Protein AF-A0A1B7SHD3-F1 (afdb_monomer_lite)

Foldseek 3Di:
DVLVVLVVLLVVLVVVLLVLLLVLLVLLQVLLVDDDPVSVVSVVVSLVSLLVSLLSVLVSVLSVVVSVLVVVCVVCVVLVPDPDRDPVNLLSLLQLLLCVVVDDDPVSVVVNVVSCVVVHDVSSVCSNVDRDDPVSVCSRPVPPSNVLSVVLVVLSCVLSVRDNDPPPPDDDDDDDDPDPPPPPSPVSSVVSVVVSVVVVD

pLDDT: mean 82.9, std 15.31, range [30.14, 94.62]

Structure (mmCIF, N/CA/C/O backbone):
data_AF-A0A1B7SHD3-F1
#
_entry.id   AF-A0A1B7SHD3-F1
#
loop_
_atom_site.group_PDB
_atom_site.id
_atom_site.type_symbol
_atom_site.label_atom_id
_atom_site.label_alt_id
_atom_site.label_comp_id
_atom_site.label_asym_id
_atom_site.label_entity_id
_atom_site.label_seq_id
_atom_site.pdbx_PDB_ins_code
_atom_site.Cartn_x
_atom_site.Cartn_y
_atom_site.Cartn_z
_atom_site.occupancy
_atom_site.B_iso_or_equiv
_atom_site.auth_seq_id
_atom_site.auth_comp_id
_atom_site.auth_asym_id
_atom_site.auth_atom_id
_atom_site.pdbx_PDB_model_num
ATOM 1 N N . MET A 1 1 ? -5.365 13.499 12.960 1.00 60.06 1 MET A N 1
ATOM 2 C CA . MET A 1 1 ? -3.901 13.493 13.216 1.00 60.06 1 MET A CA 1
ATOM 3 C C . MET A 1 1 ? -3.223 12.272 12.596 1.00 60.06 1 MET A C 1
ATOM 5 O O . MET A 1 1 ? -2.393 12.468 11.719 1.00 60.06 1 MET A O 1
ATOM 9 N N . THR A 1 2 ? -3.563 11.037 12.994 1.00 77.75 2 THR A N 1
ATOM 10 C CA . THR A 1 2 ? -2.946 9.818 12.424 1.00 77.75 2 THR A CA 1
ATOM 11 C C . THR A 1 2 ? -3.334 9.596 10.958 1.00 77.75 2 THR A C 1
ATOM 13 O O . THR A 1 2 ? -2.436 9.497 10.130 1.00 77.75 2 THR A O 1
ATOM 16 N N . SER A 1 3 ? -4.632 9.662 10.615 1.00 81.81 3 SER A N 1
ATOM 17 C CA . SER A 1 3 ? -5.112 9.548 9.219 1.00 81.81 3 SER A CA 1
ATOM 18 C C . SER A 1 3 ? -4.433 10.561 8.277 1.00 81.81 3 SER A C 1
ATOM 20 O O . SER A 1 3 ? -3.824 10.173 7.287 1.00 81.81 3 SER A O 1
ATOM 22 N N . SER A 1 4 ? -4.366 11.846 8.645 1.00 86.62 4 SER A N 1
ATOM 23 C CA . SER A 1 4 ? -3.703 12.877 7.823 1.00 86.62 4 SER A CA 1
ATOM 24 C C . SER A 1 4 ? -2.216 12.591 7.550 1.00 86.62 4 SER A C 1
ATOM 26 O O . SER A 1 4 ? -1.704 12.911 6.480 1.00 86.62 4 SER A O 1
ATOM 28 N N . LYS A 1 5 ? -1.499 11.970 8.498 1.00 87.62 5 LYS A N 1
ATOM 29 C CA . LYS A 1 5 ? -0.088 11.592 8.313 1.00 87.62 5 LYS A CA 1
ATOM 30 C C . LYS A 1 5 ? 0.077 10.342 7.456 1.00 87.62 5 LYS A C 1
ATOM 32 O O . LYS A 1 5 ? 1.035 10.275 6.685 1.00 87.62 5 LYS A O 1
ATOM 37 N N . LEU A 1 6 ? -0.854 9.393 7.556 1.00 86.94 6 LEU A N 1
ATOM 38 C CA . LEU A 1 6 ? -0.939 8.250 6.646 1.00 86.94 6 LEU A CA 1
ATOM 39 C C . LEU A 1 6 ? -1.174 8.737 5.212 1.00 86.94 6 LEU A C 1
ATOM 41 O O . LEU A 1 6 ? -0.384 8.421 4.327 1.00 86.94 6 LEU A O 1
ATOM 45 N N . GLN A 1 7 ? -2.159 9.614 5.005 1.00 90.38 7 GLN A N 1
ATOM 46 C CA . GLN A 1 7 ? -2.444 10.227 3.704 1.00 90.38 7 GLN A CA 1
ATOM 47 C C . GLN A 1 7 ? -1.241 11.003 3.148 1.00 90.38 7 GLN A C 1
ATOM 49 O O . GLN A 1 7 ? -0.892 10.850 1.977 1.00 90.38 7 GLN A O 1
ATOM 54 N N . PHE A 1 8 ? -0.537 11.774 3.984 1.00 91.44 8 PHE A N 1
ATOM 55 C CA . PHE A 1 8 ? 0.692 12.456 3.569 1.00 91.44 8 PHE A CA 1
ATOM 56 C C . PHE A 1 8 ? 1.788 11.472 3.130 1.00 91.44 8 PHE A C 1
ATOM 58 O O . PHE A 1 8 ? 2.447 11.685 2.110 1.00 91.44 8 PHE A O 1
ATOM 65 N N . LYS A 1 9 ? 1.987 10.374 3.874 1.00 90.38 9 LYS A N 1
ATOM 66 C CA . LYS A 1 9 ? 2.952 9.322 3.522 1.00 90.38 9 LYS A CA 1
ATOM 67 C C . LYS A 1 9 ? 2.580 8.652 2.196 1.00 90.38 9 LYS A C 1
ATOM 69 O O . LYS A 1 9 ? 3.465 8.511 1.355 1.00 90.38 9 LYS A O 1
ATOM 74 N N . ILE A 1 10 ? 1.302 8.320 1.994 1.00 91.69 10 ILE A N 1
ATOM 75 C CA . ILE A 1 10 ? 0.767 7.770 0.739 1.00 91.69 10 ILE A CA 1
ATOM 76 C C . ILE A 1 10 ? 1.059 8.723 -0.422 1.00 91.69 10 ILE A C 1
ATOM 78 O O . ILE A 1 10 ? 1.639 8.312 -1.425 1.00 91.69 10 ILE A O 1
ATOM 82 N N . GLY A 1 11 ? 0.718 10.008 -0.277 1.00 92.44 11 GLY A N 1
ATOM 83 C CA . GLY A 1 11 ? 0.969 11.021 -1.302 1.00 92.44 11 GLY A CA 1
ATOM 84 C C . GLY A 1 11 ? 2.453 11.129 -1.653 1.00 92.44 11 GLY A C 1
ATOM 85 O O . GLY A 1 11 ? 2.820 11.094 -2.825 1.00 92.44 11 GLY A O 1
ATOM 86 N N . LYS A 1 12 ? 3.327 11.161 -0.640 1.00 93.19 12 LYS A N 1
ATOM 87 C CA . LYS A 1 12 ? 4.780 11.189 -0.842 1.00 93.19 12 LYS A CA 1
ATOM 88 C C . LYS A 1 12 ? 5.290 9.946 -1.578 1.00 93.19 12 LYS A C 1
ATOM 90 O O . LYS A 1 12 ? 6.115 10.090 -2.474 1.00 93.19 12 LYS A O 1
ATOM 95 N N . MET A 1 13 ? 4.827 8.751 -1.208 1.00 92.38 13 MET A N 1
ATOM 96 C CA . MET A 1 13 ? 5.234 7.504 -1.867 1.00 92.38 13 MET A CA 1
ATOM 97 C C . MET A 1 13 ? 4.776 7.468 -3.325 1.00 92.38 13 MET A C 1
ATOM 99 O O . MET A 1 13 ? 5.599 7.227 -4.199 1.00 92.38 13 MET A O 1
ATOM 103 N N . LYS A 1 14 ? 3.518 7.830 -3.608 1.00 92.25 14 LYS A N 1
ATOM 104 C CA . LYS A 1 14 ? 2.998 7.935 -4.982 1.00 92.25 14 LYS A CA 1
ATOM 105 C C . LYS A 1 14 ? 3.833 8.888 -5.842 1.00 92.25 14 LYS A C 1
ATOM 107 O O . LYS A 1 14 ? 4.182 8.544 -6.968 1.00 92.25 14 LYS A O 1
ATOM 112 N N . SER A 1 15 ? 4.205 10.053 -5.309 1.00 92.25 15 SER A N 1
ATOM 113 C CA . SER A 1 15 ? 5.055 11.017 -6.023 1.00 92.25 15 SER A CA 1
ATOM 114 C C . SER A 1 15 ? 6.471 10.493 -6.278 1.00 92.25 15 SER A C 1
ATOM 116 O O . SER A 1 15 ? 7.028 10.725 -7.348 1.00 92.25 15 SER A O 1
ATOM 118 N N . ILE A 1 16 ? 7.057 9.769 -5.319 1.00 92.75 16 ILE A N 1
ATOM 119 C CA . ILE A 1 16 ? 8.378 9.146 -5.485 1.00 92.75 16 ILE A CA 1
ATOM 120 C C . ILE A 1 16 ? 8.316 8.024 -6.526 1.00 92.75 16 ILE A C 1
ATOM 122 O O . ILE A 1 16 ? 9.158 8.000 -7.419 1.00 92.75 16 ILE A O 1
ATOM 126 N N . ASN A 1 17 ? 7.310 7.147 -6.466 1.00 92.44 17 ASN A N 1
ATOM 127 C CA . ASN A 1 17 ? 7.124 6.066 -7.438 1.00 92.44 17 ASN A CA 1
ATOM 128 C C . ASN A 1 17 ? 6.946 6.624 -8.852 1.00 92.44 17 ASN A C 1
ATOM 130 O O . ASN A 1 17 ? 7.601 6.150 -9.774 1.00 92.44 17 ASN A O 1
ATOM 134 N N . LYS A 1 18 ? 6.155 7.694 -9.011 1.00 90.19 18 LYS A N 1
ATOM 135 C CA . LYS A 1 18 ? 6.003 8.444 -10.272 1.00 90.19 18 LYS A CA 1
ATOM 136 C C . LYS A 1 18 ? 7.359 8.893 -10.833 1.00 90.19 18 LYS A C 1
ATOM 138 O O . LYS A 1 18 ? 7.641 8.660 -12.005 1.00 90.19 18 LYS A O 1
ATOM 143 N N . ALA A 1 19 ? 8.225 9.473 -10.001 1.00 90.88 19 ALA A N 1
ATOM 144 C CA . ALA A 1 19 ? 9.563 9.886 -10.426 1.00 90.88 19 ALA A CA 1
ATOM 145 C C . ALA A 1 19 ? 10.487 8.697 -10.759 1.00 90.88 19 ALA A C 1
ATOM 147 O O . ALA A 1 19 ? 11.233 8.756 -11.735 1.00 90.88 19 ALA A O 1
ATOM 148 N N . ILE A 1 20 ? 10.432 7.611 -9.976 1.00 90.56 20 ILE A N 1
ATOM 149 C CA . ILE A 1 20 ? 11.233 6.400 -10.215 1.00 90.56 20 ILE A CA 1
ATOM 150 C C . ILE A 1 20 ? 10.822 5.736 -11.531 1.00 90.56 20 ILE A C 1
ATOM 152 O O . ILE A 1 20 ? 11.695 5.414 -12.326 1.00 90.56 20 ILE A O 1
ATOM 156 N N . LEU A 1 21 ? 9.524 5.570 -11.787 1.00 89.62 21 LEU A N 1
ATOM 157 C CA . LEU A 1 21 ? 9.006 4.975 -13.023 1.00 89.62 21 LEU A CA 1
ATOM 158 C C . LEU A 1 21 ? 9.433 5.761 -14.262 1.00 89.62 21 LEU A C 1
ATOM 160 O O . LEU A 1 21 ? 9.879 5.173 -15.243 1.00 89.62 21 LEU A O 1
ATOM 164 N N . PHE A 1 22 ? 9.383 7.089 -14.183 1.00 88.50 22 PHE A N 1
ATOM 165 C CA . PHE A 1 22 ? 9.875 7.946 -15.256 1.00 88.50 22 PHE A CA 1
ATOM 166 C C . PHE A 1 22 ? 11.383 7.790 -15.501 1.00 88.50 22 PHE A C 1
ATOM 168 O O . PHE A 1 22 ? 11.846 7.838 -16.638 1.00 88.50 22 PHE A O 1
ATOM 175 N N . GLN A 1 23 ? 12.176 7.592 -14.446 1.00 90.12 23 GLN A N 1
ATOM 176 C CA . GLN A 1 23 ? 13.598 7.302 -14.614 1.00 90.12 23 GLN A CA 1
ATOM 177 C C . GLN A 1 23 ? 13.823 5.894 -15.183 1.00 90.12 23 GLN A C 1
ATOM 179 O O . GLN A 1 23 ? 14.701 5.712 -16.019 1.00 90.12 23 GLN A O 1
ATOM 184 N N . LEU A 1 24 ? 13.016 4.911 -14.778 1.00 91.19 24 LEU A N 1
ATOM 185 C CA . LEU A 1 24 ? 13.103 3.538 -15.273 1.00 91.19 24 LEU A CA 1
ATOM 186 C C . LEU A 1 24 ? 12.822 3.443 -16.768 1.00 91.19 24 LEU A C 1
ATOM 188 O O . LEU A 1 24 ? 13.548 2.737 -17.460 1.00 91.19 24 LEU A O 1
ATOM 192 N N . SER A 1 25 ? 11.833 4.172 -17.289 1.00 88.50 25 SER A N 1
ATOM 193 C CA . SER A 1 25 ? 11.566 4.181 -18.732 1.00 88.50 25 SER A CA 1
ATOM 194 C C . SER A 1 25 ? 12.747 4.746 -19.530 1.00 88.50 25 SER A C 1
ATOM 196 O O . SER A 1 25 ? 13.097 4.213 -20.585 1.00 88.50 25 SER A O 1
ATOM 198 N N . LYS A 1 26 ? 13.434 5.768 -19.002 1.00 89.25 26 LYS A N 1
ATOM 199 C CA . LYS A 1 26 ? 14.674 6.298 -19.593 1.00 89.25 26 LYS A CA 1
ATOM 200 C C . LYS A 1 26 ? 15.826 5.300 -19.528 1.00 89.25 26 LYS A C 1
ATOM 202 O O . LYS A 1 26 ? 16.501 5.109 -20.538 1.00 89.25 26 LYS A O 1
ATOM 207 N N . ASP A 1 27 ? 16.035 4.675 -18.370 1.00 88.94 27 ASP A N 1
ATOM 208 C CA . ASP A 1 27 ? 17.089 3.679 -18.158 1.00 88.94 27 ASP A CA 1
ATOM 209 C C . ASP A 1 27 ? 16.891 2.483 -19.110 1.00 88.94 27 ASP A C 1
ATOM 211 O O . ASP A 1 27 ? 17.827 2.081 -19.795 1.00 88.94 27 ASP A O 1
ATOM 215 N N . LEU A 1 28 ? 15.660 1.975 -19.245 1.00 89.56 28 LEU A N 1
ATOM 216 C CA . LEU A 1 28 ? 15.312 0.872 -20.151 1.00 89.56 28 LEU A CA 1
ATOM 217 C C . LEU A 1 28 ? 15.505 1.234 -21.631 1.00 89.56 28 LEU A C 1
ATOM 219 O O . LEU A 1 28 ? 15.986 0.415 -22.412 1.00 89.56 28 LEU A O 1
ATOM 223 N N . ARG A 1 29 ? 15.183 2.470 -22.029 1.00 87.44 29 ARG A N 1
ATOM 224 C CA . ARG A 1 29 ? 15.405 2.963 -23.399 1.00 87.44 29 ARG A CA 1
ATOM 225 C C . ARG A 1 29 ? 16.887 3.172 -23.725 1.00 87.44 29 ARG A C 1
ATOM 227 O O . ARG A 1 29 ? 17.280 3.102 -24.888 1.00 87.44 29 ARG A O 1
ATOM 234 N N . ALA A 1 30 ? 17.711 3.480 -22.727 1.00 87.12 30 ALA A N 1
ATOM 235 C CA . ALA A 1 30 ? 19.162 3.498 -22.892 1.00 87.12 30 ALA A CA 1
ATOM 236 C C . ALA A 1 30 ? 19.706 2.067 -22.993 1.00 87.12 30 ALA A C 1
ATOM 238 O O . ALA A 1 30 ? 20.517 1.781 -23.871 1.00 87.12 30 ALA A O 1
ATOM 239 N N . LEU A 1 31 ? 19.194 1.168 -22.149 1.00 86.94 31 LEU A N 1
ATOM 240 C CA . LEU A 1 31 ? 19.581 -0.236 -22.094 1.00 86.94 31 LEU A CA 1
ATOM 241 C C . LEU A 1 31 ? 19.298 -0.982 -23.403 1.00 86.94 31 LEU A C 1
ATOM 243 O O . LEU A 1 31 ? 20.134 -1.775 -23.821 1.00 86.94 31 LEU A O 1
ATOM 247 N N . SER A 1 32 ? 18.186 -0.697 -24.091 1.00 84.31 32 SER A N 1
ATOM 248 C CA . SER A 1 32 ? 17.863 -1.330 -25.383 1.00 84.31 32 SER A CA 1
ATOM 249 C C . SER A 1 32 ? 18.894 -1.064 -26.488 1.00 84.31 32 SER A C 1
ATOM 251 O O . SER A 1 32 ? 18.932 -1.775 -27.489 1.00 84.31 32 SER A O 1
ATOM 253 N N . LYS A 1 33 ? 19.756 -0.054 -26.317 1.00 83.62 33 LYS A N 1
ATOM 254 C CA . LYS A 1 33 ? 20.841 0.282 -27.251 1.00 83.62 33 LYS A CA 1
ATOM 255 C C . LYS A 1 33 ? 22.167 -0.399 -26.897 1.00 83.62 33 LYS A C 1
ATOM 257 O O . LYS A 1 33 ? 23.106 -0.337 -27.688 1.00 83.62 33 LYS A O 1
ATOM 262 N N . THR A 1 34 ? 22.252 -1.026 -25.726 1.00 79.50 34 THR A N 1
ATOM 263 C CA . THR A 1 34 ? 23.456 -1.672 -25.191 1.00 79.50 34 THR A CA 1
ATOM 264 C C . THR A 1 34 ? 23.333 -3.190 -25.335 1.00 79.50 34 THR A C 1
ATOM 266 O O . THR A 1 34 ? 22.289 -3.764 -25.050 1.00 79.50 34 THR A O 1
ATOM 269 N N . GLY A 1 35 ? 24.402 -3.867 -25.765 1.00 76.19 35 GLY A N 1
ATOM 270 C CA . GLY A 1 35 ? 24.436 -5.328 -25.911 1.00 76.19 35 GLY A CA 1
ATOM 271 C C . GLY A 1 35 ? 25.500 -6.005 -25.040 1.00 76.19 35 GLY A C 1
ATOM 272 O O . GLY A 1 35 ? 26.418 -5.361 -24.535 1.00 76.19 35 GLY A O 1
ATOM 273 N N . GLY A 1 36 ? 25.404 -7.330 -24.901 1.00 77.81 36 GLY A N 1
ATOM 274 C CA . GLY A 1 36 ? 26.408 -8.165 -24.224 1.00 77.81 36 GLY A CA 1
ATOM 275 C C . GLY A 1 36 ? 26.281 -8.200 -22.696 1.00 77.81 36 GLY A C 1
ATOM 276 O O . GLY A 1 36 ? 25.244 -7.863 -22.143 1.00 77.81 36 GLY A O 1
ATOM 277 N N . ALA A 1 37 ? 27.347 -8.592 -21.989 1.00 74.94 37 ALA A N 1
ATOM 278 C CA . ALA A 1 37 ? 27.330 -8.805 -20.531 1.00 74.94 37 ALA A CA 1
ATOM 279 C C . ALA A 1 37 ? 26.971 -7.552 -19.698 1.00 74.94 37 ALA A C 1
ATOM 281 O O . ALA A 1 37 ? 26.559 -7.657 -18.542 1.00 74.94 37 ALA A O 1
ATOM 282 N N . GLN A 1 38 ? 27.123 -6.356 -20.276 1.00 81.06 38 GLN A N 1
ATOM 283 C CA . GLN A 1 38 ? 26.692 -5.108 -19.649 1.00 81.06 38 GLN A CA 1
ATOM 284 C C . GLN A 1 38 ? 25.159 -5.002 -19.578 1.00 81.06 38 GLN A C 1
ATOM 286 O O . GLN A 1 38 ? 24.636 -4.492 -18.586 1.00 81.06 38 GLN A O 1
ATOM 291 N N . PHE A 1 39 ? 24.448 -5.545 -20.573 1.00 86.44 39 PHE A N 1
ATOM 292 C CA . PHE A 1 39 ? 22.987 -5.550 -20.622 1.00 86.44 39 PHE A CA 1
ATOM 293 C C . PHE A 1 39 ? 22.390 -6.325 -19.444 1.00 86.44 39 PHE A C 1
ATOM 295 O O . PHE A 1 39 ? 21.555 -5.794 -18.716 1.00 86.44 39 PHE A O 1
ATOM 302 N N . ASP A 1 40 ? 22.870 -7.546 -19.196 1.00 84.62 40 ASP A N 1
ATOM 303 C CA . ASP A 1 40 ? 22.327 -8.410 -18.138 1.00 84.62 40 ASP A CA 1
ATOM 304 C C . ASP A 1 40 ? 22.480 -7.779 -16.748 1.00 84.62 40 ASP A C 1
ATOM 306 O O . ASP A 1 40 ? 21.567 -7.822 -15.917 1.00 84.62 40 ASP A O 1
ATOM 310 N N . ARG A 1 41 ? 23.623 -7.127 -16.502 1.00 87.62 41 ARG A N 1
ATOM 311 C CA . ARG A 1 41 ? 23.884 -6.424 -15.243 1.00 87.62 41 ARG A CA 1
ATOM 312 C C . ARG A 1 41 ? 22.937 -5.241 -15.050 1.00 87.62 41 ARG A C 1
ATOM 314 O O . ARG A 1 41 ? 22.373 -5.077 -13.968 1.00 87.62 41 ARG A O 1
ATOM 321 N N . GLU A 1 42 ? 22.779 -4.401 -16.065 1.00 87.50 42 GLU A N 1
ATOM 322 C CA . GLU A 1 42 ? 21.913 -3.221 -15.991 1.00 87.50 42 GLU A CA 1
ATOM 323 C C . GLU A 1 42 ? 20.427 -3.606 -15.924 1.00 87.50 42 GLU A C 1
ATOM 325 O O . GLU A 1 42 ? 19.664 -2.994 -15.169 1.00 87.50 42 GLU A O 1
ATOM 330 N N . LEU A 1 43 ? 20.025 -4.682 -16.605 1.00 89.75 43 LEU A N 1
ATOM 331 C CA . LEU A 1 43 ? 18.685 -5.252 -16.504 1.00 89.75 43 LEU A CA 1
ATOM 332 C C . LEU A 1 43 ? 18.394 -5.742 -15.083 1.00 89.75 43 LEU A C 1
ATOM 334 O O . LEU A 1 43 ? 17.338 -5.433 -14.531 1.00 89.75 43 LEU A O 1
ATOM 338 N N . MET A 1 44 ? 19.336 -6.450 -14.453 1.00 89.31 44 MET A N 1
ATOM 339 C CA . MET A 1 44 ? 19.197 -6.895 -13.064 1.00 89.31 44 MET A CA 1
ATOM 340 C C . MET A 1 44 ? 19.018 -5.708 -12.107 1.00 89.31 44 MET A C 1
ATOM 342 O O . MET A 1 44 ? 18.109 -5.713 -11.276 1.00 89.31 44 MET A O 1
ATOM 346 N N . LEU A 1 45 ? 19.832 -4.656 -12.247 1.00 91.06 45 LEU A N 1
ATOM 347 C CA . LEU A 1 45 ? 19.700 -3.437 -11.438 1.00 91.06 45 LEU A CA 1
ATOM 348 C C . LEU A 1 45 ? 18.343 -2.753 -11.650 1.00 91.06 45 LEU A C 1
ATOM 350 O O . LEU A 1 45 ? 17.738 -2.249 -10.702 1.00 91.06 45 LEU A O 1
ATOM 354 N N . THR A 1 46 ? 17.847 -2.764 -12.884 1.00 91.75 46 THR A N 1
ATOM 355 C CA . THR A 1 46 ? 16.539 -2.208 -13.233 1.00 91.75 46 THR A CA 1
ATOM 356 C C . THR A 1 46 ? 15.404 -3.022 -12.611 1.00 91.75 46 THR A C 1
ATOM 358 O O . THR A 1 46 ? 14.511 -2.440 -11.995 1.00 91.75 46 THR A O 1
ATOM 361 N N . LYS A 1 47 ? 15.478 -4.359 -12.646 1.00 92.06 47 LYS A N 1
ATOM 362 C CA . LYS A 1 47 ? 14.527 -5.246 -11.955 1.00 92.06 47 LYS A CA 1
ATOM 363 C C . LYS A 1 47 ? 14.493 -4.991 -10.445 1.00 92.06 47 LYS A C 1
ATOM 365 O O . LYS A 1 47 ? 13.411 -4.938 -9.872 1.00 92.06 47 LYS A O 1
ATOM 370 N N . VAL A 1 48 ? 15.637 -4.732 -9.803 1.00 92.88 48 VAL A N 1
ATOM 371 C CA . VAL A 1 48 ? 15.685 -4.363 -8.371 1.00 92.88 48 VAL A CA 1
ATOM 372 C C . VAL A 1 48 ? 14.948 -3.046 -8.099 1.00 92.88 48 VAL A C 1
ATOM 374 O O . VAL A 1 48 ? 14.207 -2.934 -7.120 1.00 92.88 48 VAL A O 1
ATOM 377 N N . LYS A 1 49 ? 15.107 -2.038 -8.965 1.00 92.75 49 LYS A N 1
ATOM 378 C CA . LYS A 1 49 ? 14.364 -0.774 -8.843 1.00 92.75 49 LYS A CA 1
ATOM 379 C C . LYS A 1 49 ? 12.856 -0.978 -9.053 1.00 92.75 49 LYS A C 1
ATOM 381 O O . LYS A 1 49 ? 12.073 -0.378 -8.321 1.00 92.75 49 LYS A O 1
ATOM 386 N N . ILE A 1 50 ? 12.450 -1.834 -9.993 1.00 93.44 50 ILE A N 1
ATOM 387 C CA . ILE A 1 50 ? 11.039 -2.203 -10.204 1.00 93.44 50 ILE A CA 1
ATOM 388 C C . ILE A 1 50 ? 10.486 -2.932 -8.975 1.00 93.44 50 ILE A C 1
ATOM 390 O O . ILE A 1 50 ? 9.416 -2.571 -8.496 1.00 93.44 50 ILE A O 1
ATOM 394 N N . ALA A 1 51 ? 11.233 -3.875 -8.393 1.00 92.12 51 ALA A N 1
ATOM 395 C CA . ALA A 1 51 ? 10.840 -4.581 -7.170 1.00 92.12 51 ALA A CA 1
ATOM 396 C C . ALA A 1 51 ? 10.568 -3.621 -6.009 1.00 92.12 51 ALA A C 1
ATOM 398 O O . ALA A 1 51 ? 9.624 -3.807 -5.241 1.00 92.12 51 ALA A O 1
ATOM 399 N N . LYS A 1 52 ? 11.355 -2.545 -5.905 1.00 92.12 52 LYS A N 1
ATOM 400 C CA . LYS A 1 52 ? 11.084 -1.477 -4.944 1.00 92.12 52 LYS A CA 1
ATOM 401 C C . LYS A 1 52 ? 9.742 -0.787 -5.217 1.00 92.12 52 LYS A C 1
ATOM 403 O O . LYS A 1 52 ? 8.979 -0.620 -4.275 1.00 92.12 52 LYS A O 1
ATOM 408 N N . VAL A 1 53 ? 9.445 -0.421 -6.467 1.00 92.75 53 VAL A N 1
ATOM 409 C CA . VAL A 1 53 ? 8.157 0.205 -6.832 1.00 92.75 53 VAL A CA 1
ATOM 410 C C . VAL A 1 53 ? 6.987 -0.730 -6.527 1.00 92.75 53 VAL A C 1
ATOM 412 O O . VAL A 1 53 ? 6.018 -0.292 -5.918 1.00 92.75 53 VAL A O 1
ATOM 415 N N . VAL A 1 54 ? 7.105 -2.019 -6.863 1.00 91.88 54 VAL A N 1
ATOM 416 C CA . VAL A 1 54 ? 6.101 -3.046 -6.540 1.00 91.88 54 VAL A CA 1
ATOM 417 C C . VAL A 1 54 ? 5.842 -3.099 -5.031 1.00 91.88 54 VAL A C 1
ATOM 419 O O . VAL A 1 54 ? 4.693 -3.069 -4.598 1.00 91.88 54 VAL A O 1
ATOM 422 N N . ASN A 1 55 ? 6.895 -3.127 -4.210 1.00 90.00 55 ASN A N 1
ATOM 423 C CA . ASN A 1 55 ? 6.754 -3.130 -2.751 1.00 90.00 55 ASN A CA 1
ATOM 424 C C . ASN A 1 55 ? 6.155 -1.824 -2.210 1.00 90.00 55 ASN A C 1
ATOM 426 O O . ASN A 1 55 ? 5.316 -1.860 -1.309 1.00 90.00 55 ASN A O 1
ATOM 430 N N . ASP A 1 56 ? 6.560 -0.675 -2.757 1.00 91.75 56 ASP A N 1
ATOM 431 C CA . ASP A 1 56 ? 6.005 0.624 -2.380 1.00 91.75 56 ASP A CA 1
ATOM 432 C C . ASP A 1 56 ? 4.506 0.705 -2.737 1.00 91.75 56 ASP A C 1
ATOM 434 O O . ASP A 1 56 ? 3.722 1.215 -1.938 1.00 91.75 56 ASP A O 1
ATOM 438 N N . ASP A 1 57 ? 4.085 0.146 -3.873 1.00 91.31 57 ASP A N 1
ATOM 439 C CA . ASP A 1 57 ? 2.679 0.045 -4.284 1.00 91.31 57 ASP A CA 1
ATOM 440 C C . ASP A 1 57 ? 1.865 -0.867 -3.349 1.00 91.31 57 ASP A C 1
ATOM 442 O O . ASP A 1 57 ? 0.786 -0.473 -2.902 1.00 91.31 57 ASP A O 1
ATOM 446 N N . LYS A 1 58 ? 2.387 -2.047 -2.972 1.00 89.00 58 LYS A N 1
ATOM 447 C CA . LYS A 1 58 ? 1.744 -2.920 -1.965 1.00 89.00 58 LYS A CA 1
ATOM 448 C C . LYS A 1 58 ? 1.574 -2.200 -0.623 1.00 89.00 58 LYS A C 1
ATOM 450 O O . LYS A 1 58 ? 0.519 -2.274 0.005 1.00 89.00 58 LYS A O 1
ATOM 455 N N . MET A 1 59 ? 2.603 -1.470 -0.194 1.00 90.25 59 MET A N 1
ATOM 456 C CA . MET A 1 59 ? 2.569 -0.684 1.039 1.00 90.25 59 MET A CA 1
ATOM 457 C C . MET A 1 59 ? 1.568 0.476 0.949 1.00 90.25 59 MET A C 1
ATOM 459 O O . MET A 1 59 ? 0.883 0.759 1.928 1.00 90.25 59 MET A O 1
ATOM 463 N N . ILE A 1 60 ? 1.448 1.141 -0.205 1.00 92.06 60 ILE A N 1
ATOM 464 C CA . ILE A 1 60 ? 0.417 2.163 -0.437 1.00 92.06 60 ILE A CA 1
ATOM 465 C C . ILE A 1 60 ? -0.978 1.563 -0.251 1.00 92.06 60 ILE A C 1
ATOM 467 O O . ILE A 1 60 ? -1.768 2.153 0.482 1.00 92.06 60 ILE A O 1
ATOM 471 N N . ASP A 1 61 ? -1.261 0.400 -0.844 1.00 90.56 61 ASP A N 1
ATOM 472 C CA . ASP A 1 61 ? -2.570 -0.253 -0.713 1.00 90.56 61 ASP A CA 1
ATOM 473 C C . ASP A 1 61 ? -2.891 -0.582 0.754 1.00 90.56 61 ASP A C 1
ATOM 475 O O . ASP A 1 61 ? -4.000 -0.334 1.225 1.00 90.56 61 ASP A O 1
ATOM 479 N N . LEU A 1 62 ? -1.910 -1.100 1.503 1.00 91.12 62 LEU A N 1
ATOM 480 C CA . LEU A 1 62 ? -2.063 -1.376 2.933 1.00 91.12 62 LEU A CA 1
ATOM 481 C C . LEU A 1 62 ? -2.341 -0.094 3.735 1.00 91.12 62 LEU A C 1
ATOM 483 O O . LEU A 1 62 ? -3.199 -0.077 4.615 1.00 91.12 62 LEU A O 1
ATOM 487 N N . LEU A 1 63 ? -1.632 0.997 3.431 1.00 91.81 63 LEU A N 1
ATOM 488 C CA . LEU A 1 63 ? -1.844 2.286 4.091 1.00 91.81 63 LEU A CA 1
ATOM 489 C C . LEU A 1 63 ? -3.212 2.895 3.753 1.00 91.81 63 LEU A C 1
ATOM 491 O O . LEU A 1 63 ? -3.772 3.590 4.596 1.00 91.81 63 LEU A O 1
ATOM 495 N N . GLU A 1 64 ? -3.746 2.667 2.553 1.00 91.88 64 GLU A N 1
ATOM 496 C CA . GLU A 1 64 ? -5.087 3.121 2.165 1.00 91.88 64 GLU A CA 1
ATOM 497 C C . GLU A 1 64 ? -6.179 2.408 2.965 1.00 91.88 64 GLU A C 1
ATOM 499 O O . GLU A 1 64 ? -7.059 3.082 3.499 1.00 91.88 64 GLU A O 1
ATOM 504 N N . ILE A 1 65 ? -6.072 1.085 3.139 1.00 90.69 65 ILE A N 1
ATOM 505 C CA . ILE A 1 65 ? -6.953 0.323 4.042 1.00 90.69 65 ILE A CA 1
ATOM 506 C C . ILE A 1 65 ? -6.856 0.895 5.460 1.00 90.69 65 ILE A C 1
ATOM 508 O O . ILE A 1 65 ? -7.862 1.234 6.078 1.00 90.69 65 ILE A O 1
ATOM 512 N N . LEU A 1 66 ? -5.631 1.140 5.928 1.00 91.50 66 LEU A N 1
ATOM 513 C CA . LEU A 1 66 ? -5.393 1.654 7.269 1.00 91.50 66 LEU A CA 1
ATOM 514 C C . LEU A 1 66 ? -5.982 3.053 7.515 1.00 91.50 66 LEU A C 1
ATOM 516 O O . LEU A 1 66 ? -6.364 3.390 8.640 1.00 91.50 66 LEU A O 1
ATOM 520 N N . VAL A 1 67 ? -6.031 3.898 6.481 1.00 92.44 67 VAL A N 1
ATOM 521 C CA . VAL A 1 67 ? -6.696 5.206 6.549 1.00 92.44 67 VAL A CA 1
ATOM 522 C C . VAL A 1 67 ? -8.187 5.020 6.811 1.00 92.44 67 VAL A C 1
ATOM 524 O O . VAL A 1 67 ? -8.707 5.667 7.721 1.00 92.44 67 VAL A O 1
ATOM 527 N N . VAL A 1 68 ? -8.836 4.113 6.078 1.00 92.81 68 VAL A N 1
ATOM 528 C CA . VAL A 1 68 ? -10.258 3.792 6.260 1.00 92.81 68 VAL A CA 1
ATOM 529 C C . VAL A 1 68 ? -10.506 3.246 7.667 1.00 92.81 68 VAL A C 1
ATOM 531 O O . VAL A 1 68 ? -11.384 3.745 8.368 1.00 92.81 68 VAL A O 1
ATOM 534 N N . ASP A 1 69 ? -9.677 2.319 8.146 1.00 91.75 69 ASP A N 1
ATOM 535 C CA . ASP A 1 69 ? -9.806 1.750 9.494 1.00 91.75 69 ASP A CA 1
ATOM 536 C C . ASP A 1 69 ? -9.667 2.809 10.592 1.00 91.75 69 ASP A C 1
ATOM 538 O O . ASP A 1 69 ? -10.428 2.832 11.564 1.00 91.75 69 ASP A O 1
ATOM 542 N N . CYS A 1 70 ? -8.725 3.742 10.430 1.00 92.69 70 CYS A N 1
ATOM 543 C CA . CYS A 1 70 ? -8.565 4.868 11.348 1.00 92.69 70 CYS A CA 1
ATOM 544 C C . CYS A 1 70 ? -9.784 5.803 11.343 1.00 92.69 70 CYS A C 1
ATOM 546 O O . CYS A 1 70 ? -10.111 6.376 12.384 1.00 92.69 70 CYS A O 1
ATOM 548 N N . GLU A 1 71 ? -10.438 5.987 10.196 1.00 92.56 71 GLU A N 1
ATOM 549 C CA . GLU A 1 71 ? -11.660 6.786 10.076 1.00 92.56 71 GLU A CA 1
ATOM 550 C C . GLU A 1 71 ? -12.844 6.083 10.745 1.00 92.56 71 GLU A C 1
ATOM 552 O O . GLU A 1 71 ? -13.531 6.703 11.558 1.00 92.56 71 GLU A O 1
ATOM 557 N N . VAL A 1 72 ? -13.013 4.776 10.525 1.00 92.31 72 VAL A N 1
ATOM 558 C CA . VAL A 1 72 ? -14.038 3.963 11.199 1.00 92.31 72 VAL A CA 1
ATOM 559 C C . VAL A 1 72 ? -13.832 3.969 12.715 1.00 92.31 72 VAL A C 1
ATOM 561 O O . VAL A 1 72 ? -14.785 4.191 13.469 1.00 92.31 72 VAL A O 1
ATOM 564 N N . LEU A 1 73 ? -12.593 3.777 13.181 1.00 91.50 73 LEU A N 1
ATOM 565 C CA . LEU A 1 73 ? -12.262 3.827 14.606 1.00 91.50 73 LEU A CA 1
ATOM 566 C C . LEU A 1 73 ? -12.597 5.201 15.195 1.00 91.50 73 LEU A C 1
ATOM 568 O O . LEU A 1 73 ? -13.137 5.291 16.298 1.00 91.50 73 LEU A O 1
ATOM 572 N N . HIS A 1 74 ? -12.304 6.275 14.458 1.00 91.25 74 HIS A N 1
ATOM 573 C CA . HIS A 1 74 ? -12.612 7.633 14.887 1.00 91.25 74 HIS A CA 1
ATOM 574 C C . HIS A 1 74 ? -14.123 7.873 14.995 1.00 91.25 74 HIS A C 1
ATOM 576 O O . HIS A 1 74 ? -14.581 8.409 16.006 1.00 91.25 74 HIS A O 1
ATOM 582 N N . SER A 1 75 ? -14.913 7.415 14.021 1.00 92.00 75 SER A N 1
ATOM 583 C CA . SER A 1 75 ? -16.380 7.482 14.070 1.00 92.00 75 SER A CA 1
ATOM 584 C C . SER A 1 75 ? -16.964 6.721 15.263 1.00 92.00 75 SER A C 1
ATOM 586 O O . SER A 1 75 ? -17.986 7.127 15.814 1.00 92.00 75 SER A O 1
ATOM 588 N N . LYS A 1 76 ? -16.296 5.650 15.706 1.00 90.12 76 LYS A N 1
ATOM 589 C CA . LYS A 1 76 ? -16.692 4.833 16.863 1.00 90.12 76 LYS A CA 1
ATOM 590 C C . LYS A 1 76 ? -15.996 5.224 18.172 1.00 90.12 76 LYS A C 1
ATOM 592 O O . LYS A 1 76 ? -16.128 4.509 19.163 1.00 90.12 76 LYS A O 1
ATOM 597 N N . LEU A 1 77 ? -15.307 6.368 18.236 1.00 89.94 77 LEU A N 1
ATOM 598 C CA . LEU A 1 77 ? -14.480 6.742 19.392 1.00 89.94 77 LEU A CA 1
ATOM 599 C C . LEU A 1 77 ? -15.256 6.763 20.717 1.00 89.94 77 LEU A C 1
ATOM 601 O O . LEU A 1 77 ? -14.739 6.322 21.736 1.00 89.94 77 LEU A O 1
ATOM 605 N N . ARG A 1 78 ? -16.504 7.249 20.725 1.00 88.50 78 ARG A N 1
ATOM 606 C CA . ARG A 1 78 ? -17.322 7.267 21.951 1.00 88.50 78 ARG A CA 1
ATOM 607 C C . ARG A 1 78 ? -17.567 5.856 22.479 1.00 88.50 78 ARG A C 1
ATOM 609 O O . ARG A 1 78 ? -17.460 5.639 23.678 1.00 88.50 78 ARG A O 1
ATOM 616 N N . GLN A 1 79 ? -17.868 4.925 21.582 1.00 87.44 79 GLN A N 1
ATOM 617 C CA . GLN A 1 79 ? -18.109 3.532 21.926 1.00 87.44 79 GLN A CA 1
ATOM 618 C C . GLN A 1 79 ? -16.818 2.849 22.383 1.00 87.44 79 GLN A C 1
ATOM 620 O O . GLN A 1 79 ? -16.828 2.182 23.408 1.00 87.44 79 GLN A O 1
ATOM 625 N N . LEU A 1 80 ? -15.698 3.134 21.706 1.00 88.12 80 LEU A N 1
ATOM 626 C CA . LEU A 1 80 ? -14.365 2.701 22.120 1.00 88.12 80 LEU A CA 1
ATOM 627 C C . LEU A 1 80 ? -14.012 3.186 23.536 1.00 88.12 80 LEU A C 1
ATOM 629 O O . LEU A 1 80 ? -13.241 2.544 24.226 1.00 88.12 80 LEU A O 1
ATOM 633 N N . LEU A 1 81 ? -14.514 4.327 24.002 1.00 86.44 81 LEU A N 1
ATOM 634 C CA . LEU A 1 81 ? -14.214 4.816 25.355 1.00 86.44 81 LEU A CA 1
ATOM 635 C C . LEU A 1 81 ? -15.146 4.235 26.434 1.00 86.44 81 LEU A C 1
ATOM 637 O O . LEU A 1 81 ? -14.884 4.413 27.625 1.00 86.44 81 LEU A O 1
ATOM 641 N N . CYS A 1 82 ? -16.220 3.544 26.048 1.00 84.69 82 CYS A N 1
ATOM 642 C CA . CYS A 1 82 ? -17.122 2.867 26.975 1.00 84.69 82 CYS A CA 1
ATOM 643 C C . CYS A 1 82 ? -16.556 1.504 27.419 1.00 84.69 82 CYS A C 1
ATOM 645 O O . CYS A 1 82 ? -15.666 0.942 26.791 1.00 84.69 82 CYS A O 1
ATOM 647 N N . LYS A 1 83 ? -17.066 0.960 28.535 1.00 67.81 83 LYS A N 1
ATOM 648 C CA . LYS A 1 83 ? -16.591 -0.326 29.091 1.00 67.81 83 LYS A CA 1
ATOM 649 C C . LYS A 1 83 ? -17.061 -1.561 28.309 1.00 67.81 83 LYS A C 1
ATOM 651 O O . LYS A 1 83 ? -16.503 -2.633 28.503 1.00 67.81 83 LYS A O 1
ATOM 656 N N . SER A 1 84 ? -18.086 -1.422 27.471 1.00 71.88 84 SER A N 1
ATOM 657 C CA . SER A 1 84 ? -18.624 -2.489 26.625 1.00 71.88 84 SER A CA 1
ATOM 658 C C . SER A 1 84 ? -18.275 -2.196 25.168 1.00 71.88 84 SER A C 1
ATOM 660 O O . SER A 1 84 ? -19.019 -1.501 24.473 1.00 71.88 84 SER A O 1
ATOM 662 N N . ASP A 1 85 ? -17.118 -2.678 24.725 1.00 73.75 85 ASP A N 1
ATOM 663 C CA . ASP A 1 85 ? -16.794 -2.662 23.303 1.00 73.75 85 ASP A CA 1
ATOM 664 C C . ASP A 1 85 ? -17.575 -3.777 22.602 1.00 73.75 85 ASP A C 1
ATOM 666 O O . ASP A 1 85 ? -17.549 -4.929 23.037 1.00 73.75 85 ASP A O 1
ATOM 670 N N . ASP A 1 86 ? -18.242 -3.446 21.498 1.00 83.56 86 ASP A N 1
ATOM 671 C CA . ASP A 1 86 ? -18.821 -4.467 20.628 1.00 83.56 86 ASP A CA 1
ATOM 672 C C . ASP A 1 86 ? -17.705 -5.237 19.912 1.00 83.56 86 ASP A C 1
ATOM 674 O O . ASP A 1 86 ? -16.664 -4.668 19.567 1.00 83.56 86 ASP A O 1
ATOM 678 N N . GLU A 1 87 ? -17.969 -6.498 19.561 1.00 87.38 87 GLU A N 1
ATOM 679 C CA . GLU A 1 87 ? -17.045 -7.365 18.809 1.00 87.38 87 GLU A CA 1
ATOM 680 C C . GLU A 1 87 ? -16.498 -6.689 17.535 1.00 87.38 87 GLU A C 1
ATOM 682 O O . GLU A 1 87 ? -15.350 -6.900 17.151 1.00 87.38 87 GLU A O 1
ATOM 687 N N . SER A 1 88 ? -17.289 -5.815 16.898 1.00 87.62 88 SER A N 1
ATOM 688 C CA . SER A 1 88 ? -16.856 -5.070 15.707 1.00 87.62 88 SER A CA 1
ATOM 689 C C . SER A 1 88 ? -15.695 -4.103 15.968 1.00 87.62 88 SER A C 1
ATOM 691 O O . SER A 1 88 ? -14.863 -3.900 15.088 1.00 87.62 88 SER A O 1
ATOM 693 N N . ILE A 1 89 ? -15.621 -3.503 17.160 1.00 90.25 89 ILE A N 1
ATOM 694 C CA . ILE A 1 89 ? -14.523 -2.611 17.551 1.00 90.25 89 ILE A CA 1
ATOM 695 C C . ILE A 1 89 ? -13.308 -3.441 17.927 1.00 90.25 89 ILE A C 1
ATOM 697 O O . ILE A 1 89 ? -12.199 -3.110 17.525 1.00 90.25 89 ILE A O 1
ATOM 701 N N . VAL A 1 90 ? -13.516 -4.530 18.666 1.00 90.56 90 VAL A N 1
ATOM 702 C CA . VAL A 1 90 ? -12.423 -5.405 19.090 1.00 90.56 90 VAL A CA 1
ATOM 703 C C . VAL A 1 90 ? -11.688 -5.969 17.870 1.00 90.56 90 VAL A C 1
ATOM 705 O O . VAL A 1 90 ? -10.463 -5.885 17.824 1.00 90.56 90 VAL A O 1
ATOM 708 N N . LYS A 1 91 ? -12.421 -6.433 16.848 1.00 90.50 91 LYS A N 1
ATOM 709 C CA . LYS A 1 91 ? -11.861 -6.854 15.550 1.00 90.50 91 LYS A CA 1
ATOM 710 C C . LYS A 1 91 ? -11.021 -5.761 14.894 1.00 90.50 91 LYS A C 1
ATOM 712 O O . LYS A 1 91 ? -9.853 -5.990 14.595 1.00 90.50 91 LYS A O 1
ATOM 717 N N . LEU A 1 92 ? -11.582 -4.557 14.769 1.00 92.12 92 LEU A N 1
ATOM 718 C CA . LEU A 1 92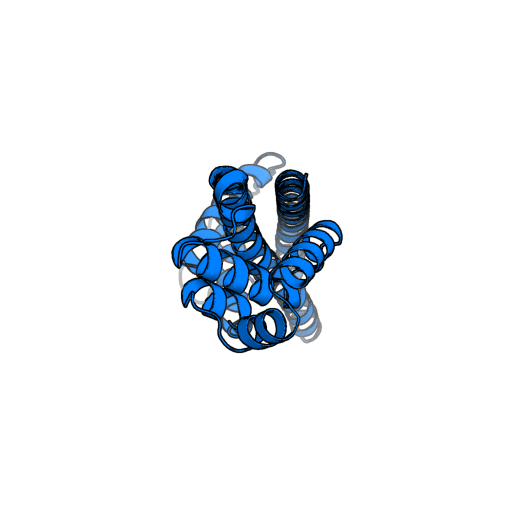 ? -10.885 -3.408 14.186 1.00 92.12 92 LEU A CA 1
ATOM 719 C C . LEU A 1 92 ? -9.595 -3.068 14.951 1.00 92.12 92 LEU A C 1
ATOM 721 O O . LEU A 1 92 ? -8.562 -2.782 14.358 1.00 92.12 92 LEU A O 1
ATOM 725 N N . VAL A 1 93 ? -9.618 -3.115 16.284 1.00 93.38 93 VAL A N 1
ATOM 726 C CA . VAL A 1 93 ? -8.426 -2.853 17.102 1.00 93.38 93 VAL A CA 1
ATOM 727 C C . VAL A 1 93 ? -7.377 -3.953 16.920 1.00 93.38 93 VAL A C 1
ATOM 729 O O . VAL A 1 93 ? -6.194 -3.628 16.810 1.00 93.38 93 VAL A O 1
ATOM 732 N N . ARG A 1 94 ? -7.774 -5.234 16.876 1.00 92.81 94 ARG A N 1
ATOM 733 C CA . ARG A 1 94 ? -6.835 -6.342 16.625 1.00 92.81 94 ARG A CA 1
ATOM 734 C C . ARG A 1 94 ? -6.145 -6.181 15.276 1.00 92.81 94 ARG A C 1
ATOM 736 O O . ARG A 1 94 ? -4.926 -6.293 15.196 1.00 92.81 94 ARG A O 1
ATOM 743 N N . GLU A 1 95 ? -6.913 -5.841 14.251 1.00 92.25 95 GLU A N 1
ATOM 744 C CA . GLU A 1 95 ? -6.423 -5.574 12.902 1.00 92.25 95 GLU A CA 1
ATOM 745 C C . GLU A 1 95 ? -5.403 -4.426 12.874 1.00 92.25 95 GLU A C 1
ATOM 747 O O . GLU A 1 95 ? -4.293 -4.583 12.361 1.00 92.25 95 GLU A O 1
ATOM 752 N N . LEU A 1 96 ? -5.704 -3.307 13.541 1.00 93.56 96 LEU A N 1
ATOM 753 C CA . LEU A 1 96 ? -4.760 -2.199 13.683 1.00 93.56 96 LEU A CA 1
ATOM 754 C C . LEU A 1 96 ? -3.462 -2.634 14.395 1.00 93.56 96 LEU A C 1
ATOM 756 O O . LEU A 1 96 ? -2.350 -2.288 13.976 1.00 93.56 96 LEU A O 1
ATOM 760 N N . ILE A 1 97 ? -3.562 -3.418 15.468 1.00 94.62 97 ILE A N 1
ATOM 761 C CA . ILE A 1 97 ? -2.377 -3.930 16.167 1.00 94.62 97 ILE A CA 1
ATOM 762 C C . ILE A 1 97 ? -1.554 -4.832 15.241 1.00 94.62 97 ILE A C 1
ATOM 764 O O . ILE A 1 97 ? -0.339 -4.648 15.156 1.00 94.62 97 ILE A O 1
ATOM 768 N N . TYR A 1 98 ? -2.190 -5.739 14.502 1.00 93.75 98 TYR A N 1
ATOM 769 C CA . TYR A 1 98 ? -1.516 -6.636 13.562 1.00 93.75 98 TYR A CA 1
ATOM 770 C C . TYR A 1 98 ? -0.700 -5.869 12.508 1.00 93.75 98 TYR A C 1
ATOM 772 O O . TYR A 1 98 ? 0.500 -6.103 12.341 1.00 93.75 98 TYR A O 1
ATOM 780 N N . VAL A 1 99 ? -1.308 -4.865 11.868 1.00 92.56 99 VAL A N 1
ATOM 781 C CA . VAL A 1 99 ? -0.665 -4.044 10.824 1.00 92.56 99 VAL A CA 1
ATOM 782 C C . VAL A 1 99 ? 0.525 -3.229 11.363 1.00 92.56 99 VAL A C 1
ATOM 784 O O . VAL A 1 99 ? 1.420 -2.834 10.609 1.00 92.56 99 VAL A O 1
ATOM 787 N N . SER A 1 100 ? 0.611 -3.005 12.679 1.00 92.06 100 SER A N 1
ATOM 788 C CA . SER A 1 100 ? 1.686 -2.216 13.303 1.00 92.06 100 SER A CA 1
ATOM 789 C C . SER A 1 100 ? 3.092 -2.792 13.143 1.00 92.06 100 SER A C 1
ATOM 791 O O . SER A 1 100 ? 4.059 -2.023 13.132 1.00 92.06 100 SER A O 1
ATOM 793 N N . SER A 1 101 ? 3.204 -4.106 12.941 1.00 89.75 101 SER A N 1
ATOM 794 C CA . SER A 1 101 ? 4.472 -4.786 12.652 1.00 89.75 101 SER A CA 1
ATOM 795 C C . SER A 1 101 ? 5.021 -4.452 11.264 1.00 89.75 101 SER A C 1
ATOM 797 O O . SER A 1 101 ? 6.232 -4.485 11.053 1.00 89.75 101 SER A O 1
ATOM 799 N N . TYR A 1 102 ? 4.142 -4.075 10.334 1.00 89.56 102 TYR A N 1
ATOM 800 C CA . TYR A 1 102 ? 4.473 -3.823 8.931 1.00 89.56 102 TYR A CA 1
ATOM 801 C C . TYR A 1 102 ? 4.622 -2.323 8.637 1.00 89.56 102 TYR A C 1
ATOM 803 O O . TYR A 1 102 ? 5.407 -1.917 7.779 1.00 89.56 102 TYR A O 1
ATOM 811 N N . VAL A 1 103 ? 3.914 -1.468 9.385 1.00 88.50 103 VAL A N 1
ATOM 812 C CA . VAL A 1 103 ? 3.888 -0.018 9.152 1.00 88.50 103 VAL A CA 1
ATOM 813 C C . VAL A 1 103 ? 4.831 0.735 10.092 1.00 88.50 103 VAL A C 1
ATOM 815 O O . VAL A 1 103 ? 4.609 0.869 11.297 1.00 88.50 103 VAL A O 1
ATOM 818 N N . ASN A 1 104 ? 5.870 1.357 9.527 1.00 86.19 104 ASN A N 1
ATOM 819 C CA . ASN A 1 104 ? 6.837 2.144 10.297 1.00 86.19 104 ASN A CA 1
ATOM 820 C C . ASN A 1 104 ? 6.494 3.646 10.360 1.00 86.19 104 ASN A C 1
ATOM 822 O O . ASN A 1 104 ? 7.234 4.494 9.854 1.00 86.19 104 ASN A O 1
ATOM 826 N N . ILE A 1 105 ? 5.366 3.991 10.988 1.00 89.44 105 ILE A N 1
ATOM 82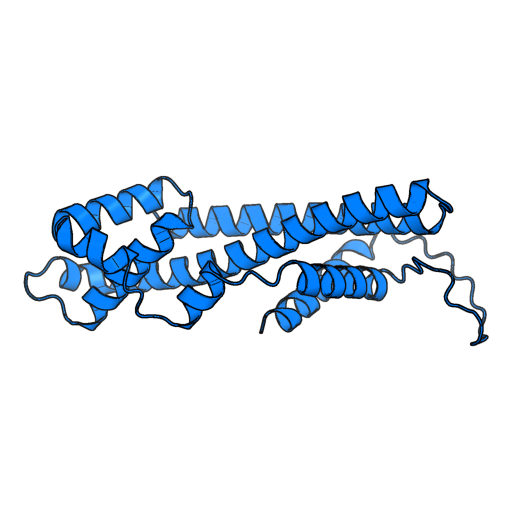7 C CA . ILE A 1 105 ? 4.920 5.383 11.169 1.00 89.44 105 ILE A CA 1
ATOM 828 C C . ILE A 1 105 ? 4.808 5.688 12.662 1.00 89.44 105 ILE A C 1
ATOM 830 O O . ILE A 1 105 ? 4.115 4.994 13.403 1.00 89.44 105 ILE A O 1
ATOM 834 N N . LYS A 1 106 ? 5.502 6.735 13.127 1.00 89.06 106 LYS A N 1
ATOM 835 C CA . LYS A 1 106 ? 5.632 7.038 14.564 1.00 89.06 106 LYS A CA 1
ATOM 836 C C . LYS A 1 106 ? 4.281 7.295 15.226 1.00 89.06 106 LYS A C 1
ATOM 838 O O . LYS A 1 106 ? 4.036 6.842 16.336 1.00 89.06 106 LYS A O 1
ATOM 843 N N . GLU A 1 107 ? 3.402 8.025 14.560 1.00 89.00 107 GLU A N 1
ATOM 844 C CA . GLU A 1 107 ? 2.078 8.373 15.073 1.00 89.00 107 GLU A CA 1
ATOM 845 C C . GLU A 1 107 ? 1.132 7.184 15.078 1.00 89.00 107 GLU A C 1
ATOM 847 O O . GLU A 1 107 ? 0.299 7.078 15.973 1.00 89.00 107 GLU A O 1
ATOM 852 N N . TYR A 1 108 ? 1.317 6.265 14.134 1.00 92.31 108 TYR A N 1
ATOM 853 C CA . TYR A 1 108 ? 0.610 4.999 14.138 1.00 92.31 108 TYR A CA 1
ATOM 854 C C . TYR A 1 108 ? 1.035 4.130 15.325 1.00 92.31 108 TYR A C 1
ATOM 856 O O . TYR A 1 108 ? 0.200 3.684 16.103 1.00 92.31 108 TYR A O 1
ATOM 864 N N . LYS A 1 109 ? 2.346 4.005 15.557 1.00 92.44 109 LYS A N 1
ATOM 865 C CA . LYS A 1 109 ? 2.890 3.303 16.731 1.00 92.44 109 LYS A CA 1
ATOM 866 C C . LYS A 1 109 ? 2.396 3.900 18.053 1.00 92.44 109 LYS A C 1
ATOM 868 O O . LYS A 1 109 ? 2.107 3.160 18.987 1.00 92.44 109 LYS A O 1
ATOM 873 N N . LYS A 1 110 ? 2.239 5.227 18.127 1.00 93.19 110 LYS A N 1
ATOM 874 C CA . LYS A 1 110 ? 1.618 5.892 19.287 1.00 93.19 110 LYS A CA 1
ATOM 875 C C . LYS A 1 110 ? 0.150 5.498 19.464 1.00 93.19 110 LYS A C 1
ATOM 877 O O . LYS A 1 110 ? -0.248 5.207 20.584 1.00 93.19 110 LYS A O 1
ATOM 882 N N . LEU A 1 111 ? -0.640 5.470 18.387 1.00 93.25 111 LEU A N 1
ATOM 883 C CA . LEU A 1 111 ? -2.033 5.009 18.436 1.00 93.25 111 LEU A CA 1
ATOM 884 C C . LEU A 1 111 ? -2.119 3.565 18.953 1.00 93.25 111 LEU A C 1
ATOM 886 O O . LEU A 1 111 ? -2.859 3.297 19.893 1.00 93.25 111 LEU A O 1
ATOM 890 N N . VAL A 1 112 ? -1.311 2.664 18.396 1.00 93.94 112 VAL A N 1
ATOM 891 C CA . VAL A 1 112 ? -1.253 1.249 18.800 1.00 93.94 112 VAL A CA 1
ATOM 892 C C . VAL A 1 112 ? -0.846 1.100 20.267 1.00 93.94 112 VAL A C 1
ATOM 894 O O . VAL A 1 112 ? -1.453 0.320 20.991 1.00 93.94 112 VAL A O 1
ATOM 897 N N . SER A 1 113 ? 0.113 1.898 20.745 1.00 94.12 113 SER A N 1
ATOM 898 C CA . SER A 1 113 ? 0.492 1.925 22.163 1.00 94.12 113 SER A CA 1
ATOM 899 C C . SER A 1 113 ? -0.667 2.341 23.075 1.00 94.12 113 SER A C 1
ATOM 901 O O . SER A 1 113 ? -0.863 1.720 24.116 1.00 94.12 113 SER A O 1
ATOM 903 N N . LEU A 1 114 ? -1.468 3.340 22.689 1.00 93.94 114 LEU A N 1
ATOM 904 C CA . LEU A 1 114 ? -2.653 3.747 23.455 1.00 93.94 114 LEU A CA 1
ATOM 905 C C . LEU A 1 114 ? -3.715 2.639 23.494 1.00 93.94 114 LEU A C 1
ATOM 907 O O . LEU A 1 114 ? -4.313 2.398 24.541 1.00 93.94 114 LEU A O 1
ATOM 911 N N . LEU A 1 115 ? -3.919 1.940 22.375 1.00 93.00 115 LEU A N 1
ATOM 912 C CA . LEU A 1 115 ? -4.827 0.794 22.300 1.00 93.00 115 LEU A CA 1
ATOM 913 C C . LEU A 1 115 ? -4.331 -0.361 23.186 1.00 93.00 115 LEU A C 1
ATOM 915 O O . LEU A 1 115 ? -5.105 -0.898 23.973 1.00 93.00 115 LEU A O 1
ATOM 919 N N . ALA A 1 116 ? -3.035 -0.677 23.152 1.00 93.06 116 ALA A N 1
ATOM 920 C CA . ALA A 1 116 ? -2.435 -1.690 24.019 1.00 93.06 116 ALA A CA 1
ATOM 921 C C . ALA A 1 116 ? -2.555 -1.333 25.512 1.00 93.06 116 ALA A C 1
ATOM 923 O O . ALA A 1 116 ? -2.814 -2.208 26.332 1.00 93.06 116 ALA A O 1
ATOM 924 N N . HIS A 1 117 ? -2.436 -0.053 25.881 1.00 93.19 117 HIS A N 1
ATOM 925 C CA . HIS A 1 117 ? -2.677 0.391 27.259 1.00 93.19 117 HIS A CA 1
ATOM 926 C C . HIS A 1 117 ? -4.134 0.211 27.702 1.00 93.19 117 HIS A C 1
ATOM 9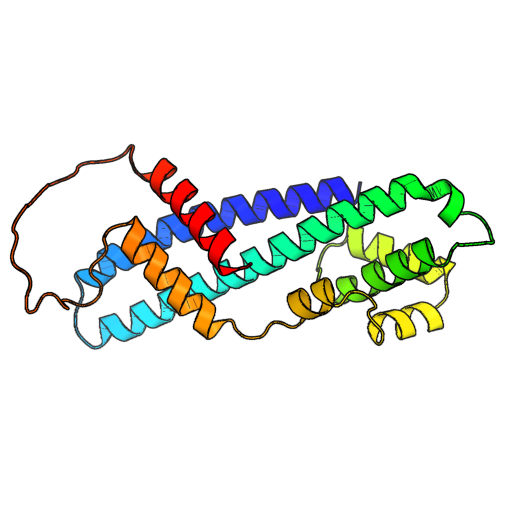28 O O . HIS A 1 117 ? -4.371 -0.084 28.870 1.00 93.19 117 HIS A O 1
ATOM 934 N N . LYS A 1 118 ? -5.099 0.375 26.790 1.00 91.62 118 LYS A N 1
ATOM 935 C CA . LYS A 1 118 ? -6.524 0.185 27.086 1.00 91.62 118 LYS A CA 1
ATOM 936 C C . LYS A 1 118 ? -6.890 -1.296 27.243 1.00 91.62 118 LYS A C 1
ATOM 938 O O . LYS A 1 118 ? -7.578 -1.644 28.195 1.00 91.62 118 LYS A O 1
ATOM 943 N N . TYR A 1 119 ? -6.464 -2.143 26.305 1.00 91.31 119 TYR A N 1
ATOM 944 C CA . TYR A 1 119 ? -6.862 -3.558 26.247 1.00 91.31 119 TYR A CA 1
ATOM 945 C C . TYR A 1 119 ? -5.917 -4.508 26.994 1.00 91.31 119 TYR A C 1
ATOM 947 O O . TYR A 1 119 ? -6.274 -5.654 27.255 1.00 91.31 119 TYR A O 1
ATOM 955 N N . GLY A 1 120 ? -4.724 -4.043 27.358 1.00 93.31 120 GLY A N 1
ATOM 956 C CA . GLY A 1 120 ? -3.719 -4.835 28.051 1.00 93.31 120 GLY A CA 1
ATOM 957 C C . GLY A 1 120 ? -2.756 -5.573 27.116 1.00 93.31 120 GLY A C 1
ATOM 958 O O . GLY A 1 120 ? -2.929 -5.652 25.898 1.00 93.31 120 GLY A O 1
ATOM 959 N N . LYS A 1 121 ? -1.695 -6.115 27.722 1.00 93.25 121 LYS A N 1
ATOM 960 C CA . LYS A 1 121 ? -0.584 -6.765 27.010 1.00 93.25 121 LYS A CA 1
ATOM 961 C C . LYS A 1 121 ? -0.995 -8.078 26.342 1.00 93.25 121 LYS A C 1
ATOM 963 O O . LYS A 1 121 ? -0.6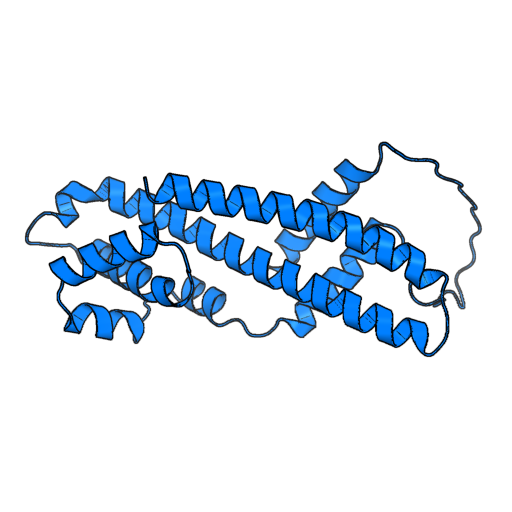00 -8.318 25.207 1.00 93.25 121 LYS A O 1
ATOM 968 N N . GLU A 1 122 ? -1.803 -8.892 27.018 1.00 93.25 122 GLU A N 1
ATOM 969 C CA . GLU A 1 122 ? -2.271 -10.183 26.489 1.00 93.25 122 GLU A CA 1
ATOM 970 C C . GLU A 1 122 ? -3.069 -9.997 25.198 1.00 93.25 122 GLU A C 1
ATOM 972 O O . GLU A 1 122 ? -2.863 -10.713 24.222 1.00 93.25 122 GLU A O 1
ATOM 977 N N . PHE A 1 123 ? -3.916 -8.965 25.153 1.00 92.81 123 PHE A N 1
ATOM 978 C CA . PHE A 1 123 ? -4.669 -8.616 23.956 1.00 92.81 123 PHE A CA 1
ATOM 979 C C . PHE A 1 123 ? -3.758 -8.210 22.793 1.00 92.81 123 PHE A C 1
ATOM 981 O O . PHE A 1 123 ? -3.982 -8.617 21.656 1.00 92.81 123 PHE A O 1
ATOM 988 N N . TYR A 1 124 ? -2.715 -7.425 23.074 1.00 93.75 124 TYR A N 1
ATOM 989 C CA . TYR A 1 124 ? -1.735 -7.022 22.068 1.00 93.75 124 TYR A CA 1
ATOM 990 C C . TYR A 1 124 ? -0.998 -8.231 21.475 1.00 93.75 124 TYR A C 1
ATOM 992 O O . TYR A 1 124 ? -0.918 -8.369 20.256 1.00 93.75 124 TYR A O 1
ATOM 1000 N N . GLU A 1 125 ? -0.499 -9.133 22.322 1.00 93.75 125 GLU A N 1
ATOM 1001 C CA . GLU A 1 125 ? 0.187 -10.354 21.881 1.00 93.75 125 GLU A CA 1
ATOM 1002 C C . GLU A 1 125 ? -0.751 -11.287 21.111 1.00 93.75 125 GLU A C 1
ATOM 1004 O O . GLU A 1 125 ? -0.359 -11.868 20.098 1.00 93.75 125 GLU A O 1
ATOM 1009 N N . TYR A 1 126 ? -2.007 -11.393 21.545 1.00 93.75 126 TYR A N 1
ATOM 1010 C CA . TYR A 1 126 ? -3.021 -12.163 20.839 1.00 93.75 126 TYR A CA 1
ATOM 1011 C C . TYR A 1 126 ? -3.281 -11.600 19.438 1.00 93.75 126 TYR A C 1
ATOM 1013 O O . TYR A 1 126 ? -3.230 -12.351 18.464 1.00 93.75 126 TYR A O 1
ATOM 1021 N N . ALA A 1 127 ? -3.493 -10.286 19.327 1.00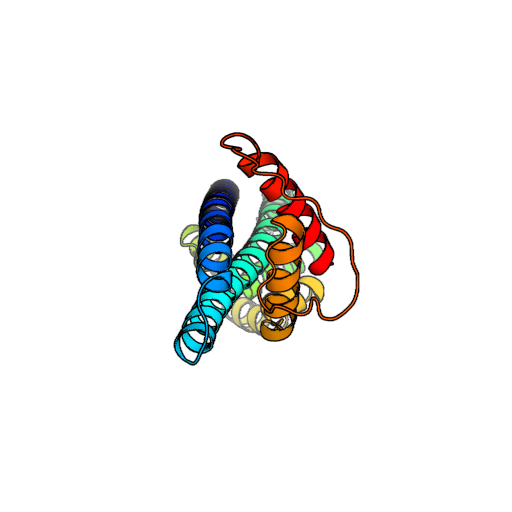 93.00 127 ALA A N 1
ATOM 1022 C CA . ALA A 1 127 ? -3.785 -9.601 18.071 1.00 93.00 127 ALA A CA 1
ATOM 1023 C C . ALA A 1 127 ? -2.655 -9.716 17.036 1.00 93.00 127 ALA A C 1
ATOM 1025 O O . ALA A 1 127 ? -2.922 -9.808 15.842 1.00 93.00 127 ALA A O 1
ATOM 1026 N N . LEU A 1 128 ? -1.393 -9.749 17.479 1.00 90.44 128 LEU A N 1
ATOM 1027 C CA . LEU A 1 128 ? -0.250 -9.953 16.583 1.00 90.44 128 LEU A CA 1
ATOM 1028 C C . LEU A 1 128 ? -0.228 -11.344 15.938 1.00 90.44 128 LEU A C 1
ATOM 1030 O O . LEU A 1 128 ? 0.268 -11.485 14.823 1.00 90.44 128 LEU A O 1
ATOM 1034 N N . ASN A 1 129 ? -0.749 -12.355 16.635 1.00 88.50 129 ASN A N 1
ATOM 1035 C CA . ASN A 1 129 ? -0.697 -13.751 16.199 1.00 88.50 129 ASN A CA 1
ATOM 1036 C C . ASN A 1 129 ? -2.000 -14.236 15.545 1.00 88.50 129 ASN A C 1
ATOM 1038 O O . ASN A 1 129 ? -1.981 -15.235 14.832 1.00 88.50 129 ASN A O 1
ATOM 1042 N N . HIS A 1 130 ? -3.117 -13.538 15.770 1.00 86.56 130 HIS A N 1
ATOM 1043 C CA . HIS A 1 130 ? -4.449 -13.933 15.302 1.00 86.56 130 HIS A CA 1
ATOM 1044 C C . HIS A 1 130 ? -5.126 -12.794 14.521 1.00 86.56 130 HIS A C 1
ATOM 1046 O O . HIS A 1 130 ? -6.069 -12.175 15.020 1.00 86.56 130 HIS A O 1
ATOM 1052 N N . PRO A 1 131 ? -4.636 -12.470 13.311 1.00 82.50 131 PRO A N 1
ATOM 1053 C CA . PRO A 1 131 ? -5.309 -11.518 12.438 1.00 82.50 131 PRO A CA 1
ATOM 1054 C C . PRO A 1 131 ? -6.655 -12.066 11.941 1.00 82.50 131 PRO A C 1
ATOM 1056 O O . PRO A 1 131 ? -6.756 -13.224 11.543 1.00 82.50 131 PRO A O 1
ATOM 1059 N N . ASP A 1 132 ? -7.681 -11.213 11.935 1.00 81.38 132 ASP A N 1
ATOM 1060 C CA . ASP A 1 132 ? -9.046 -11.592 11.544 1.00 81.38 132 ASP A CA 1
ATOM 1061 C C . ASP A 1 132 ? -9.335 -11.387 10.044 1.00 81.38 132 ASP A C 1
ATOM 1063 O O . ASP A 1 132 ? -10.202 -12.060 9.487 1.00 81.38 132 ASP A O 1
ATOM 1067 N N . ASN A 1 133 ? -8.647 -10.442 9.388 1.00 84.00 133 ASN A N 1
ATOM 1068 C CA . ASN A 1 133 ? -8.959 -10.035 8.017 1.00 84.00 133 ASN A CA 1
ATOM 1069 C C . ASN A 1 133 ? -8.045 -10.734 6.988 1.00 84.00 133 ASN A C 1
ATOM 1071 O O . ASN A 1 133 ? -6.857 -10.397 6.910 1.00 84.00 133 ASN A O 1
ATOM 1075 N N . PRO A 1 134 ? -8.571 -11.665 6.164 1.00 83.44 134 PRO A N 1
ATOM 1076 C CA . PRO A 1 134 ? -7.775 -12.396 5.179 1.00 83.44 134 PRO A CA 1
ATOM 1077 C C . PRO A 1 134 ? -7.127 -11.481 4.134 1.00 83.44 134 PRO A C 1
ATOM 1079 O O . PRO A 1 134 ? -6.005 -11.758 3.708 1.00 83.44 134 PRO A O 1
ATOM 1082 N N . ASP A 1 135 ? -7.769 -10.367 3.775 1.00 82.75 135 ASP A N 1
ATOM 1083 C CA . ASP A 1 135 ? -7.251 -9.439 2.767 1.00 82.75 135 ASP A CA 1
ATOM 1084 C C . ASP A 1 135 ? -6.006 -8.704 3.277 1.00 82.75 135 ASP A C 1
ATOM 1086 O O . ASP A 1 135 ? -5.022 -8.547 2.547 1.00 82.75 135 ASP A O 1
ATOM 1090 N N . ILE A 1 136 ? -6.007 -8.298 4.552 1.00 84.94 136 ILE A N 1
ATOM 1091 C CA . ILE A 1 136 ? -4.838 -7.679 5.188 1.00 84.94 136 ILE A CA 1
ATOM 1092 C C . ILE A 1 136 ? -3.719 -8.700 5.365 1.00 84.94 136 ILE A C 1
ATOM 1094 O O . ILE A 1 136 ? -2.568 -8.388 5.070 1.00 84.94 136 ILE A O 1
ATOM 1098 N N . ILE A 1 137 ? -4.036 -9.924 5.793 1.00 86.56 137 ILE A N 1
ATOM 1099 C CA . ILE A 1 137 ? -3.042 -10.999 5.934 1.00 86.56 137 ILE A CA 1
ATOM 1100 C C . ILE A 1 137 ? -2.354 -11.258 4.596 1.00 86.56 137 ILE A C 1
ATOM 1102 O O . ILE A 1 137 ? -1.125 -11.319 4.536 1.00 86.56 137 ILE A O 1
ATOM 1106 N N . HIS A 1 138 ? -3.137 -11.372 3.522 1.00 84.62 138 HIS A N 1
ATOM 1107 C CA . HIS A 1 138 ? -2.609 -11.561 2.180 1.00 84.62 138 HIS A CA 1
ATOM 1108 C C . HIS A 1 138 ? -1.702 -10.390 1.783 1.00 84.62 138 HIS A C 1
ATOM 1110 O O . HIS A 1 138 ? -0.555 -10.607 1.406 1.00 84.62 138 HIS A O 1
ATOM 1116 N N . LYS A 1 139 ? -2.154 -9.139 1.940 1.00 83.62 139 LYS A N 1
ATOM 1117 C CA . LYS A 1 139 ? -1.351 -7.950 1.597 1.00 83.62 139 LYS A CA 1
ATOM 1118 C C . LYS A 1 139 ? -0.072 -7.807 2.430 1.00 83.62 139 LYS A C 1
ATOM 1120 O O . LYS A 1 139 ? 0.927 -7.319 1.908 1.00 83.62 139 LYS A O 1
ATOM 1125 N N . CYS A 1 140 ? -0.083 -8.234 3.690 1.00 84.44 140 CYS A N 1
ATOM 1126 C CA . CYS A 1 140 ? 1.079 -8.192 4.577 1.00 84.44 140 CYS A CA 1
ATOM 1127 C C . CYS A 1 140 ? 2.108 -9.297 4.285 1.00 84.44 140 CYS A C 1
ATOM 1129 O O . CYS A 1 140 ? 3.303 -9.069 4.467 1.00 84.44 140 CYS A O 1
ATOM 1131 N N . ASN A 1 141 ? 1.664 -10.478 3.840 1.00 83.00 141 ASN A N 1
ATOM 1132 C CA . ASN A 1 141 ? 2.524 -11.656 3.673 1.00 83.00 141 ASN A CA 1
ATOM 1133 C C . ASN A 1 141 ? 2.852 -12.005 2.210 1.00 83.00 141 ASN A C 1
ATOM 1135 O O . ASN A 1 141 ? 3.665 -12.900 1.975 1.00 83.00 141 ASN A O 1
ATOM 1139 N N . ASP A 1 142 ? 2.241 -11.339 1.226 1.00 75.25 142 ASP A N 1
ATOM 1140 C CA . ASP A 1 142 ? 2.401 -11.680 -0.189 1.00 75.25 142 ASP A CA 1
ATOM 1141 C C . ASP A 1 142 ? 3.863 -11.571 -0.663 1.00 75.25 142 ASP A C 1
ATOM 1143 O O . ASP A 1 142 ? 4.422 -10.488 -0.878 1.00 75.25 142 ASP A O 1
ATOM 1147 N N . THR A 1 143 ? 4.454 -12.749 -0.871 1.00 65.94 143 THR A N 1
ATOM 1148 C CA . THR A 1 143 ? 5.864 -12.962 -1.203 1.00 65.94 143 THR A CA 1
ATOM 1149 C C . THR A 1 143 ? 6.122 -13.031 -2.711 1.00 65.94 143 THR A C 1
ATOM 1151 O O . THR A 1 143 ? 7.275 -13.148 -3.120 1.00 65.94 143 THR A O 1
ATOM 1154 N N . ASN A 1 144 ? 5.094 -12.944 -3.567 1.00 73.88 144 ASN A N 1
ATOM 1155 C CA . ASN A 1 144 ? 5.252 -13.131 -5.014 1.00 73.88 144 ASN A CA 1
ATOM 1156 C C . ASN A 1 144 ? 5.742 -11.855 -5.725 1.00 73.88 144 ASN A C 1
ATOM 1158 O O . ASN A 1 144 ? 5.101 -11.317 -6.627 1.00 73.88 144 ASN A O 1
ATOM 1162 N N . VAL A 1 145 ? 6.870 -11.315 -5.264 1.00 79.00 145 VAL A N 1
ATOM 1163 C CA . VAL A 1 145 ? 7.454 -10.080 -5.801 1.00 79.00 145 VAL A CA 1
ATOM 1164 C C . VAL A 1 145 ? 8.053 -10.328 -7.186 1.00 79.00 145 VAL A C 1
ATOM 1166 O O . VAL A 1 145 ? 7.855 -9.505 -8.073 1.00 79.00 145 VAL A O 1
ATOM 1169 N N . ASP A 1 146 ? 8.702 -11.471 -7.410 1.00 84.75 146 ASP A N 1
ATOM 1170 C CA . ASP A 1 146 ? 9.440 -11.728 -8.653 1.00 84.75 146 ASP A CA 1
ATOM 1171 C C . ASP A 1 146 ? 8.526 -11.820 -9.884 1.00 84.75 146 ASP A C 1
ATOM 1173 O O . ASP A 1 146 ? 8.793 -11.167 -10.893 1.00 84.75 146 ASP A O 1
ATOM 1177 N N . SER A 1 147 ? 7.396 -12.536 -9.796 1.00 88.25 147 SER A N 1
ATOM 1178 C CA . SER A 1 147 ? 6.435 -12.601 -10.911 1.00 88.25 147 SER A CA 1
ATOM 1179 C C . SER A 1 147 ? 5.804 -11.235 -11.203 1.00 88.25 147 SER A C 1
ATOM 1181 O O . SER A 1 147 ? 5.588 -10.877 -12.361 1.00 88.25 147 SER A O 1
ATOM 1183 N N . LEU A 1 148 ? 5.530 -10.439 -10.163 1.00 89.69 148 LEU A N 1
ATOM 1184 C CA . LEU A 1 148 ? 5.001 -9.083 -10.323 1.00 89.69 148 LEU A CA 1
ATOM 1185 C C . LEU A 1 148 ? 6.024 -8.138 -10.956 1.00 89.69 148 LEU A C 1
ATOM 1187 O O . LEU A 1 148 ? 5.644 -7.304 -11.771 1.00 89.69 148 LEU A O 1
ATOM 1191 N N . VAL A 1 149 ? 7.309 -8.281 -10.629 1.00 92.00 149 VAL A N 1
ATOM 1192 C CA . VAL A 1 149 ? 8.388 -7.485 -11.231 1.00 92.00 149 VAL A CA 1
ATOM 1193 C C . VAL A 1 149 ? 8.460 -7.706 -12.736 1.00 92.00 149 VAL A C 1
ATOM 1195 O O . VAL A 1 149 ? 8.623 -6.739 -13.477 1.00 92.00 149 VAL A O 1
ATOM 1198 N N . GLU A 1 150 ? 8.307 -8.944 -13.202 1.00 91.12 150 GLU A N 1
ATOM 1199 C CA . GLU A 1 150 ? 8.302 -9.248 -14.637 1.00 91.12 150 GLU A CA 1
ATOM 1200 C C . GLU A 1 150 ? 7.095 -8.642 -15.350 1.00 91.12 150 GLU A C 1
ATOM 1202 O O . GLU A 1 150 ? 7.263 -8.002 -16.387 1.00 91.12 150 GLU A O 1
ATOM 1207 N N . LYS A 1 151 ? 5.900 -8.743 -14.757 1.00 91.25 151 LYS A N 1
ATOM 1208 C CA . LYS A 1 151 ? 4.695 -8.094 -15.296 1.00 91.25 151 LYS A CA 1
ATOM 1209 C C . LYS A 1 151 ? 4.837 -6.573 -15.339 1.00 91.25 151 LYS A C 1
ATOM 1211 O O . LYS A 1 151 ? 4.494 -5.951 -16.336 1.00 91.25 151 LYS A O 1
ATOM 1216 N N . TYR A 1 152 ? 5.377 -5.967 -14.280 1.00 92.50 152 TYR A N 1
ATOM 1217 C CA . TYR A 1 152 ? 5.631 -4.527 -14.238 1.00 92.50 152 TYR A CA 1
ATOM 1218 C C . TYR A 1 152 ? 6.641 -4.105 -15.308 1.00 92.50 152 TYR A C 1
ATOM 1220 O O . TYR A 1 152 ? 6.437 -3.093 -15.970 1.00 92.50 152 TYR A O 1
ATOM 1228 N N . LEU A 1 153 ? 7.718 -4.874 -15.491 1.00 92.00 153 LEU A N 1
ATOM 1229 C CA . LEU A 1 153 ? 8.704 -4.629 -16.540 1.00 92.00 153 LEU A CA 1
ATOM 1230 C C . LEU A 1 153 ? 8.058 -4.672 -17.930 1.00 92.00 153 LEU A C 1
ATOM 1232 O O . LEU A 1 153 ? 8.286 -3.758 -18.719 1.00 92.00 153 LEU A O 1
ATOM 1236 N N . GLN A 1 154 ? 7.239 -5.690 -18.202 1.00 90.44 154 GLN A N 1
ATOM 1237 C CA . GLN A 1 154 ? 6.530 -5.835 -19.471 1.00 90.44 154 GLN A CA 1
ATOM 1238 C C . GLN A 1 154 ? 5.605 -4.642 -19.741 1.00 90.44 154 GLN A C 1
ATOM 1240 O O . GLN A 1 154 ? 5.702 -4.025 -20.794 1.00 90.44 154 GLN A O 1
ATOM 1245 N N . GLU A 1 155 ? 4.790 -4.240 -18.766 1.00 91.31 155 GLU A N 1
ATOM 1246 C CA . GLU A 1 155 ? 3.894 -3.088 -18.918 1.00 91.31 155 GLU A CA 1
ATOM 1247 C C . GLU A 1 155 ? 4.647 -1.769 -19.149 1.00 91.31 155 GLU A C 1
ATOM 1249 O O . GLU A 1 155 ? 4.199 -0.931 -19.930 1.00 91.31 155 GLU A O 1
ATOM 1254 N N . ILE A 1 156 ? 5.811 -1.572 -18.511 1.00 89.44 156 ILE A N 1
ATOM 1255 C CA . ILE A 1 156 ? 6.660 -0.397 -18.773 1.00 89.44 156 ILE A CA 1
ATOM 1256 C C . ILE A 1 156 ? 7.150 -0.421 -20.224 1.00 89.44 156 ILE A C 1
ATOM 1258 O O . ILE A 1 156 ? 7.105 0.605 -20.904 1.00 89.44 156 ILE A O 1
ATOM 1262 N N . CYS A 1 157 ? 7.612 -1.574 -20.706 1.00 88.88 157 CYS A N 1
ATOM 1263 C CA . CYS A 1 157 ? 8.046 -1.731 -22.090 1.00 88.88 157 CYS A CA 1
ATOM 1264 C C . CYS A 1 157 ? 6.909 -1.479 -23.083 1.00 88.88 157 CYS A C 1
ATOM 1266 O O . CYS A 1 157 ? 7.120 -0.748 -24.049 1.00 88.88 157 CYS A O 1
ATOM 1268 N N . ASP A 1 158 ? 5.717 -2.005 -22.813 1.00 88.44 158 ASP A N 1
ATOM 1269 C CA . ASP A 1 158 ? 4.550 -1.873 -23.684 1.00 88.44 158 ASP A CA 1
ATOM 1270 C C . ASP A 1 158 ? 4.021 -0.432 -23.722 1.00 88.44 158 ASP A C 1
ATOM 1272 O O . ASP A 1 158 ? 3.697 0.080 -24.793 1.00 88.44 158 ASP A O 1
ATOM 1276 N N . CYS A 1 159 ? 3.966 0.259 -22.576 1.00 88.12 159 CYS A N 1
ATOM 1277 C CA . CYS A 1 159 ? 3.563 1.668 -22.514 1.00 88.12 159 CYS A CA 1
ATOM 1278 C C . CYS A 1 159 ? 4.550 2.589 -23.242 1.00 88.12 159 CYS A C 1
ATOM 1280 O O . CYS A 1 159 ? 4.123 3.474 -23.973 1.00 88.12 159 CYS A O 1
ATOM 1282 N N . TYR A 1 160 ? 5.860 2.385 -23.066 1.00 85.44 160 TYR A N 1
ATOM 1283 C CA . TYR A 1 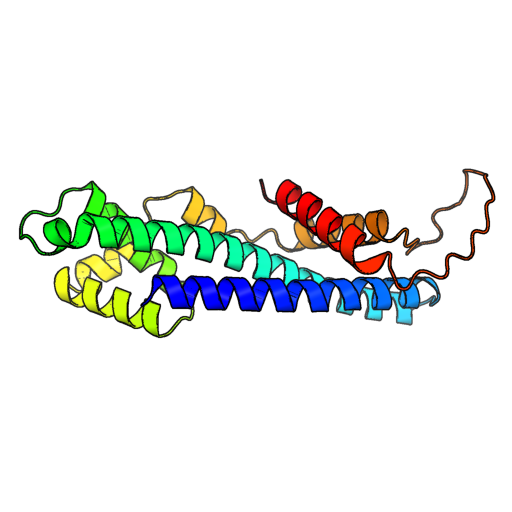160 ? 6.890 3.267 -23.634 1.00 85.44 160 TYR A CA 1
ATOM 1284 C C . TYR A 1 160 ? 7.481 2.778 -24.967 1.00 85.44 160 TYR A C 1
ATOM 1286 O O . TYR A 1 160 ? 8.461 3.371 -25.440 1.00 85.44 160 TYR A O 1
ATOM 1294 N N . GLN A 1 161 ? 6.911 1.711 -25.542 1.00 85.94 161 GLN A N 1
ATOM 1295 C CA . GLN A 1 161 ? 7.331 1.057 -26.789 1.00 85.94 161 GLN A CA 1
ATOM 1296 C C . GLN A 1 161 ? 8.838 0.741 -26.814 1.00 85.94 161 GLN A C 1
ATOM 1298 O O . GLN A 1 161 ? 9.571 1.137 -27.722 1.00 85.94 161 GLN A O 1
ATOM 1303 N N . ILE A 1 162 ? 9.326 0.074 -25.764 1.00 85.81 162 ILE A N 1
ATOM 1304 C CA . ILE A 1 162 ? 10.749 -0.251 -25.591 1.00 85.81 162 ILE A CA 1
ATOM 1305 C C . ILE A 1 162 ? 11.011 -1.710 -25.980 1.00 85.81 162 ILE A C 1
ATOM 1307 O O . ILE A 1 162 ? 10.705 -2.627 -25.220 1.00 85.81 162 ILE A O 1
ATOM 1311 N N . ASP A 1 163 ? 11.690 -1.908 -27.109 1.00 83.50 163 ASP A N 1
ATOM 1312 C CA . ASP A 1 163 ? 12.174 -3.217 -27.560 1.00 83.50 163 ASP A CA 1
ATOM 1313 C C . ASP A 1 163 ? 13.482 -3.586 -26.815 1.00 83.50 163 ASP A C 1
ATOM 1315 O O . ASP A 1 163 ? 14.577 -3.212 -27.230 1.00 83.50 163 ASP A O 1
ATOM 1319 N N . LEU A 1 164 ? 13.394 -4.287 -25.673 1.00 74.69 164 LEU A N 1
ATOM 1320 C CA . LEU A 1 164 ? 14.569 -4.667 -24.854 1.00 74.69 164 LEU A CA 1
ATOM 1321 C C . LEU A 1 164 ? 15.431 -5.777 -25.458 1.00 74.69 164 LEU A C 1
ATOM 1323 O O . LEU A 1 164 ? 16.620 -5.890 -25.171 1.00 74.69 164 LEU A O 1
ATOM 1327 N N . ARG A 1 165 ? 14.819 -6.624 -26.269 1.00 62.31 165 ARG A N 1
ATOM 1328 C CA . ARG A 1 165 ? 15.467 -7.708 -26.989 1.00 62.31 165 ARG A CA 1
ATOM 1329 C C . ARG A 1 165 ? 14.981 -7.536 -28.414 1.00 62.31 165 ARG A C 1
ATOM 1331 O O . ARG A 1 165 ? 13.785 -7.357 -28.610 1.00 62.31 165 ARG A O 1
ATOM 1338 N N . ASN A 1 166 ? 15.872 -7.560 -29.397 1.00 49.16 166 ASN A N 1
ATOM 1339 C CA . ASN A 1 166 ? 15.498 -7.562 -30.813 1.00 49.16 166 ASN A CA 1
ATOM 1340 C C . ASN A 1 166 ? 14.751 -8.867 -31.183 1.00 49.16 166 ASN A C 1
ATOM 1342 O O . ASN A 1 166 ? 15.183 -9.611 -32.056 1.00 49.16 166 ASN A O 1
ATOM 1346 N N . GLU A 1 167 ? 13.619 -9.168 -30.547 1.00 43.28 167 GLU A N 1
ATOM 1347 C CA . GLU A 1 167 ? 12.679 -10.223 -30.932 1.00 43.28 167 GLU A CA 1
ATOM 1348 C C . GLU A 1 167 ? 11.764 -9.745 -32.071 1.00 43.28 167 GLU A C 1
ATOM 1350 O O . GLU A 1 167 ? 10.618 -10.150 -32.199 1.00 43.28 167 GLU A O 1
ATOM 1355 N N . LYS A 1 168 ? 12.300 -8.915 -32.970 1.00 41.44 168 LYS A N 1
ATOM 1356 C CA . LYS A 1 168 ? 11.788 -8.780 -34.334 1.00 41.44 168 LYS A CA 1
ATOM 1357 C C . LYS A 1 168 ? 12.675 -9.590 -35.273 1.00 41.44 168 LYS A C 1
ATOM 1359 O O . LYS A 1 168 ? 13.319 -9.053 -36.167 1.00 41.44 168 LYS A O 1
ATOM 1364 N N . GLN A 1 169 ? 12.674 -10.909 -35.099 1.00 39.91 169 GLN A N 1
ATOM 1365 C CA . GLN A 1 169 ? 12.696 -11.775 -36.273 1.00 39.91 169 GLN A CA 1
ATOM 1366 C C . GLN A 1 169 ? 11.245 -12.132 -36.595 1.00 39.91 169 GLN A C 1
ATOM 1368 O O . GLN A 1 169 ? 10.673 -13.027 -35.987 1.00 39.91 169 GLN A O 1
ATOM 1373 N N . GLY A 1 170 ? 10.662 -11.409 -37.557 1.00 37.41 170 GLY A N 1
ATOM 1374 C CA . GLY A 1 170 ? 9.499 -11.899 -38.298 1.00 37.41 170 GLY A CA 1
ATOM 1375 C C . GLY A 1 170 ? 8.142 -11.244 -38.036 1.00 37.41 170 GLY A C 1
ATOM 1376 O O . GLY A 1 170 ? 7.164 -11.960 -37.884 1.00 37.41 170 GLY A O 1
ATOM 1377 N N . SER A 1 171 ? 8.031 -9.917 -38.107 1.00 31.67 171 SER A N 1
ATOM 1378 C CA . SER A 1 171 ? 6.838 -9.307 -38.720 1.00 31.67 171 SER A CA 1
ATOM 1379 C C . SER A 1 171 ? 7.155 -7.897 -39.206 1.00 31.67 171 SER A C 1
ATOM 1381 O O . SER A 1 171 ? 7.287 -6.948 -38.436 1.00 31.67 171 SER A O 1
ATOM 1383 N N . SER A 1 172 ? 7.324 -7.799 -40.515 1.00 39.81 172 SER A N 1
ATOM 1384 C CA . SER A 1 172 ? 7.533 -6.592 -41.296 1.00 39.81 172 SER A CA 1
ATOM 1385 C C . SER A 1 172 ? 6.385 -5.604 -41.092 1.00 39.81 172 SER A C 1
ATOM 1387 O O . SER A 1 172 ? 5.267 -5.890 -41.505 1.00 39.81 172 SER A O 1
ATOM 1389 N N . THR A 1 173 ? 6.662 -4.418 -40.558 1.00 30.14 173 THR A N 1
ATOM 1390 C CA . THR A 1 173 ? 6.284 -3.157 -41.217 1.00 30.14 173 THR A CA 1
ATOM 1391 C C . THR A 1 173 ? 7.092 -2.014 -40.617 1.00 30.14 173 THR A C 1
ATOM 1393 O O . THR A 1 173 ? 7.102 -1.792 -39.410 1.00 30.14 173 THR A O 1
ATOM 1396 N N . SER A 1 174 ? 7.826 -1.348 -41.498 1.00 42.22 174 SER A N 1
ATOM 1397 C CA . SER A 1 174 ? 8.502 -0.081 -41.282 1.00 42.22 174 SER A CA 1
ATOM 1398 C C . SER A 1 174 ? 7.510 0.975 -40.805 1.00 42.22 174 SER A C 1
ATOM 1400 O O . SER A 1 174 ? 6.426 1.059 -41.368 1.00 42.22 174 SER A O 1
ATOM 1402 N N . ASP A 1 175 ? 7.908 1.786 -39.829 1.00 31.92 175 ASP A N 1
ATOM 1403 C CA . ASP A 1 175 ? 7.664 3.229 -39.848 1.00 31.92 175 ASP A CA 1
ATOM 1404 C C . ASP A 1 175 ? 8.554 3.899 -38.794 1.00 31.92 175 ASP A C 1
ATOM 1406 O O . ASP A 1 175 ? 8.275 3.910 -37.595 1.00 31.92 175 ASP A O 1
ATOM 1410 N N . ASP A 1 176 ? 9.662 4.462 -39.279 1.00 41.00 176 ASP A N 1
ATOM 1411 C CA . ASP A 1 176 ? 10.452 5.462 -38.574 1.00 41.00 176 ASP A CA 1
ATOM 1412 C C . ASP A 1 176 ? 9.568 6.685 -38.291 1.00 41.00 176 ASP A C 1
ATOM 1414 O O . ASP A 1 176 ? 9.389 7.563 -39.139 1.00 41.00 176 ASP A O 1
ATOM 1418 N N . LYS A 1 177 ? 9.045 6.789 -37.068 1.00 36.91 177 LYS A N 1
ATOM 1419 C CA . LYS A 1 177 ? 8.599 8.070 -36.517 1.00 36.91 177 LYS A CA 1
ATOM 1420 C C . LYS A 1 177 ? 9.552 8.507 -35.416 1.00 36.91 177 LYS A C 1
ATOM 1422 O O . LYS A 1 177 ? 9.467 8.081 -34.270 1.00 36.91 177 LYS A O 1
ATOM 1427 N N . LYS A 1 178 ? 10.445 9.432 -35.785 1.00 46.81 178 LYS A N 1
ATOM 1428 C CA . LYS A 1 178 ? 11.017 10.414 -34.857 1.00 46.81 178 LYS A CA 1
ATOM 1429 C C . LYS A 1 178 ? 9.855 11.119 -34.149 1.00 46.81 178 LYS A C 1
ATOM 1431 O O . LYS A 1 178 ? 9.187 11.943 -34.768 1.00 46.81 178 LYS A O 1
ATOM 1436 N N . ALA A 1 179 ? 9.635 10.810 -32.877 1.00 36.09 179 ALA A N 1
ATOM 1437 C CA . ALA A 1 179 ? 8.772 11.588 -32.001 1.00 36.09 179 ALA A CA 1
ATOM 1438 C C . ALA A 1 179 ? 9.652 12.352 -31.006 1.00 36.09 179 ALA A C 1
ATOM 1440 O O . ALA A 1 179 ? 10.244 11.796 -30.083 1.00 36.09 179 ALA A O 1
ATOM 1441 N N . ASP A 1 180 ? 9.795 13.640 -31.294 1.00 47.38 180 ASP A N 1
ATOM 1442 C CA . ASP A 1 180 ? 10.161 14.671 -30.337 1.00 47.38 180 ASP A CA 1
ATOM 1443 C C . ASP A 1 180 ? 8.927 14.918 -29.456 1.00 47.38 180 ASP A C 1
ATOM 1445 O O . ASP A 1 180 ? 7.918 15.422 -29.948 1.00 47.38 180 ASP A O 1
ATOM 1449 N N . SER A 1 181 ? 8.948 14.487 -28.192 1.00 39.62 181 SER A N 1
ATOM 1450 C CA . SER A 1 181 ? 7.780 14.595 -27.313 1.00 39.62 181 SER A CA 1
ATOM 1451 C C . SER A 1 181 ? 8.153 14.922 -25.869 1.00 39.62 181 SER A C 1
ATOM 1453 O O . SER A 1 181 ? 8.306 14.089 -24.976 1.00 39.62 181 SER A O 1
ATOM 1455 N N . THR A 1 182 ? 8.256 16.220 -25.602 1.00 41.25 182 THR A N 1
ATOM 1456 C CA . THR A 1 182 ? 8.390 16.715 -24.224 1.00 41.25 182 THR A CA 1
ATOM 1457 C C . THR A 1 182 ? 7.033 16.703 -23.482 1.00 41.25 182 THR A C 1
ATOM 1459 O O . THR A 1 182 ? 7.005 16.824 -22.260 1.00 41.25 182 THR A O 1
ATOM 1462 N N . THR A 1 183 ? 5.917 16.449 -24.183 1.00 43.47 183 THR A N 1
ATOM 1463 C CA . THR A 1 183 ? 4.540 16.491 -23.644 1.00 43.47 183 THR A CA 1
ATOM 1464 C C . THR A 1 183 ? 3.889 15.115 -23.413 1.00 43.47 183 THR A C 1
ATOM 1466 O O . THR A 1 183 ? 2.906 15.042 -22.688 1.00 43.47 183 THR A O 1
ATOM 1469 N N . GLU A 1 184 ? 4.439 14.019 -23.952 1.00 52.25 184 GLU A N 1
ATOM 1470 C CA . GLU A 1 184 ? 3.842 12.662 -23.869 1.00 52.25 184 GLU A CA 1
ATOM 1471 C C . GLU A 1 184 ? 4.032 11.981 -22.497 1.00 52.25 184 GLU A C 1
ATOM 1473 O O . GLU A 1 184 ? 3.323 11.054 -22.127 1.00 52.25 184 GLU A O 1
ATOM 1478 N N . ASN A 1 185 ? 4.944 12.489 -21.666 1.00 61.56 185 ASN A N 1
ATOM 1479 C CA . ASN A 1 185 ? 5.409 11.756 -20.483 1.00 61.56 185 ASN A CA 1
ATOM 1480 C C . ASN A 1 185 ? 4.386 11.620 -19.340 1.00 61.56 185 ASN A C 1
ATOM 1482 O O . ASN A 1 185 ? 4.590 10.802 -18.440 1.00 61.56 185 ASN A O 1
ATOM 1486 N N . GLN A 1 186 ? 3.349 12.461 -19.303 1.00 62.97 186 GLN A N 1
ATOM 1487 C CA . GLN A 1 186 ? 2.408 12.501 -18.180 1.00 62.97 186 GLN A CA 1
ATOM 1488 C C . GLN A 1 186 ? 1.211 11.567 -18.392 1.00 62.97 186 GLN A C 1
ATOM 1490 O O . GLN A 1 186 ? 0.823 10.891 -17.436 1.00 62.97 186 GLN A O 1
ATOM 1495 N N . ASP A 1 187 ? 0.714 11.477 -19.628 1.00 72.31 187 ASP A N 1
ATOM 1496 C CA . ASP A 1 187 ? -0.401 10.606 -20.016 1.00 72.31 187 ASP A CA 1
ATOM 1497 C C . ASP A 1 187 ? 0.020 9.129 -19.985 1.00 72.31 187 ASP A C 1
ATOM 1499 O O . ASP A 1 187 ? -0.643 8.316 -19.336 1.00 72.31 187 ASP A O 1
ATOM 1503 N N . ASP A 1 188 ? 1.199 8.805 -20.533 1.00 76.56 188 ASP A N 1
ATOM 1504 C CA . ASP A 1 188 ? 1.766 7.447 -20.508 1.00 76.56 188 ASP A CA 1
ATOM 1505 C C . ASP A 1 188 ? 1.908 6.900 -19.082 1.00 76.56 188 ASP A C 1
ATOM 1507 O O . ASP A 1 188 ? 1.715 5.713 -18.815 1.00 76.56 188 ASP A O 1
ATOM 1511 N N . LEU A 1 189 ? 2.245 7.777 -18.132 1.00 78.94 189 LEU A N 1
ATOM 1512 C CA . LEU A 1 189 ? 2.472 7.380 -16.750 1.00 78.94 189 LEU A CA 1
ATOM 1513 C C . LEU A 1 189 ? 1.165 7.152 -15.983 1.00 78.94 189 LEU A C 1
ATOM 1515 O O . LEU A 1 189 ? 1.099 6.282 -15.108 1.00 78.94 189 LEU A O 1
ATOM 1519 N N . ASP A 1 190 ? 0.132 7.936 -16.284 1.00 81.12 190 ASP A N 1
ATOM 1520 C CA . ASP A 1 190 ? -1.187 7.756 -15.685 1.00 81.12 190 ASP A CA 1
ATOM 1521 C C . ASP A 1 190 ? -1.865 6.486 -16.237 1.00 81.12 190 ASP A C 1
ATOM 1523 O O . ASP A 1 190 ? -2.498 5.753 -15.468 1.00 81.12 190 ASP A O 1
ATOM 1527 N N . ASP A 1 191 ? -1.642 6.152 -17.511 1.00 84.56 191 ASP A N 1
ATOM 1528 C CA . ASP A 1 191 ? -2.048 4.873 -18.101 1.00 84.56 191 ASP A CA 1
ATOM 1529 C C . ASP A 1 191 ? -1.287 3.690 -17.502 1.00 84.56 191 ASP A C 1
ATOM 1531 O O . ASP A 1 191 ? -1.913 2.724 -17.055 1.00 84.56 191 ASP A O 1
ATOM 1535 N N . LEU A 1 192 ? 0.040 3.781 -17.378 1.00 84.50 192 LEU A N 1
ATOM 1536 C CA . LEU A 1 192 ? 0.850 2.740 -16.743 1.00 84.50 192 LEU A CA 1
ATOM 1537 C C . LEU A 1 192 ? 0.373 2.453 -15.312 1.00 84.50 192 LEU A C 1
ATOM 1539 O O . LEU A 1 192 ? 0.217 1.303 -14.901 1.00 84.50 192 LEU A O 1
ATOM 1543 N N . ARG A 1 193 ? 0.039 3.505 -14.559 1.00 83.88 193 ARG A N 1
ATOM 1544 C CA . ARG A 1 193 ? -0.523 3.369 -13.214 1.00 83.88 193 ARG A CA 1
ATOM 1545 C C . ARG A 1 193 ? -1.865 2.631 -13.215 1.00 83.88 193 ARG A C 1
ATOM 1547 O O . ARG A 1 193 ? -2.114 1.830 -12.314 1.00 83.88 193 ARG A O 1
ATOM 1554 N N . ARG A 1 194 ? -2.740 2.868 -14.197 1.00 84.94 194 ARG A N 1
ATOM 1555 C CA . ARG A 1 194 ? -4.011 2.127 -14.329 1.00 84.94 194 ARG A CA 1
ATOM 1556 C C . ARG A 1 194 ? -3.771 0.643 -14.602 1.00 84.94 194 ARG A C 1
ATOM 1558 O O . ARG A 1 194 ? -4.450 -0.197 -14.004 1.00 84.94 194 ARG A O 1
ATOM 1565 N N . ARG A 1 195 ? -2.791 0.314 -15.444 1.00 87.38 195 ARG A N 1
ATOM 1566 C CA . ARG A 1 195 ? -2.413 -1.076 -15.734 1.00 87.38 195 ARG A CA 1
ATOM 1567 C C . ARG A 1 195 ? -1.842 -1.770 -14.499 1.00 87.38 195 ARG A C 1
ATOM 1569 O O . ARG A 1 195 ? -2.338 -2.826 -14.117 1.00 87.38 195 ARG A O 1
ATOM 1576 N N . PHE A 1 196 ? -0.943 -1.117 -13.763 1.00 87.44 196 PHE A N 1
ATOM 1577 C CA . PHE A 1 196 ? -0.429 -1.627 -12.484 1.00 87.44 196 PHE A CA 1
ATOM 1578 C C . PHE A 1 196 ? -1.517 -1.854 -11.434 1.00 87.44 196 PHE A C 1
ATOM 1580 O O . PHE A 1 196 ? -1.482 -2.844 -10.708 1.00 87.44 196 PHE A O 1
ATOM 1587 N N . ASN A 1 197 ? -2.522 -0.979 -11.347 1.00 83.62 197 ASN A N 1
ATOM 1588 C CA . ASN A 1 197 ? -3.671 -1.210 -10.463 1.00 83.62 197 ASN A CA 1
ATOM 1589 C C . ASN A 1 197 ? -4.452 -2.480 -10.841 1.00 83.62 197 ASN A C 1
ATOM 1591 O O . ASN A 1 197 ? -5.060 -3.094 -9.970 1.00 83.62 197 ASN A O 1
ATOM 1595 N N . SER A 1 198 ? -4.454 -2.858 -12.119 1.00 85.06 198 SER A N 1
ATOM 1596 C CA . SER A 1 198 ? -5.176 -4.031 -12.621 1.00 85.06 198 SER A CA 1
ATOM 1597 C C . SER A 1 198 ? -4.415 -5.333 -12.367 1.00 85.06 198 SER A C 1
ATOM 1599 O O . SER A 1 198 ? -5.043 -6.356 -12.140 1.00 85.06 198 SER A O 1
ATOM 1601 N N . LEU A 1 199 ? -3.079 -5.289 -12.323 1.00 80.19 199 LEU A N 1
ATOM 1602 C CA . LEU A 1 199 ? -2.228 -6.448 -12.013 1.00 80.19 199 LEU A CA 1
ATOM 1603 C C . LEU A 1 199 ? -2.273 -6.889 -10.541 1.00 80.19 199 LEU A C 1
ATOM 1605 O O . LEU A 1 199 ? -1.786 -7.970 -10.213 1.00 80.19 199 LEU A O 1
ATOM 1609 N N . ARG A 1 200 ? -2.788 -6.025 -9.659 1.00 71.69 200 ARG A N 1
ATOM 1610 C CA . ARG A 1 200 ? -2.807 -6.204 -8.198 1.00 71.69 200 ARG A CA 1
ATOM 1611 C C . ARG A 1 200 ? -4.169 -6.640 -7.644 1.00 71.69 200 ARG A C 1
ATOM 1613 O O . ARG A 1 200 ? -4.273 -6.843 -6.435 1.00 71.69 200 ARG A O 1
ATOM 1620 N N . LYS A 1 201 ? -5.194 -6.704 -8.498 1.00 60.03 201 LYS A N 1
ATOM 1621 C CA . LYS A 1 201 ? -6.526 -7.234 -8.173 1.00 60.03 201 LYS A CA 1
ATOM 1622 C C . LYS A 1 201 ? -6.563 -8.734 -8.414 1.00 60.03 201 LYS A C 1
ATOM 1624 O O . LYS A 1 201 ? -7.272 -9.398 -7.634 1.00 60.03 201 LYS A O 1
#

InterPro domains:
  IPR005061 Vacuolar protein sorting-associated protein Ist1 [PF03398] (46-163)
  IPR042277 Vacuolar protein sorting-associated protein IST1-like [G3DSA:1.20.1260.60] (1-173)

Organism: NCBI:txid460523

Sequence (201 aa):
MTSSKLQFKIGKMKSINKAILFQLSKDLRALSKTGGAQFDRELMLTKVKIAKVVNDDKMIDLLEILVVDCEVLHSKLRQLLCKSDDESIVKLVRELIYVSSYVNIKEYKKLVSLLAHKYGKEFYEYALNHPDNPDIIHKCNDTNVDSLVEKYLQEICDCYQIDLRNEKQGSSTSDDKKADSTTENQDDLDDLRRRFNSLRK

Radius of gyration: 22.14 Å; chains: 1; bounding box: 46×31×70 Å

Secondary structure (DSSP, 8-state):
-HHHHHHHHHHHHHHHHHHHHHHHHHHHHHHTT--THHHHHHHHHHHHHHHHHHHHHHHHHHHHHHHHHHHHHHHTHHHHTSS---HHHHHHHHHHHHHTTT---HHHHHHHHHHHHHH-HHHHHHHHH----HHHHHHHH---HHHHHHHHHHHHHHHHT--SS---SS-----------SSTTTHHHHHHHHHHHHHT-